Protein 8KB9 (pdb70)

Sequence (333 aa):
QPFIVLGQEEYGEHHSSIMHCRVDCSGRRVASLDVDGVIKVWSFNPIMQTKASSISKSPLLSLEWATKRDRLLLLGSGVGTVRLYDTEAKKNLCEININDNMPRILSLACSPNGASFVCSAAAPSLTGMNQVPGRLLLWDTKTMKQQLQFSLDPEPIAINCTAFNHNGNLLVTGAADGVIRLFDMQQHECAMSWRAHYGEVYSVEFSYDENTVYSIGEDGKFIQWNIHKSGLKVSEYSLPSDATGPFVLSGYSGYKQVQVPRGRLFAFDSEGNYMLTCSATGGVIYKLGGESCLSLGGHRAPVVTVDWSTAMDCGTCLTASMDGKIKLTTLLA

InterPro domains:
  IPR001680 WD40 repeat [PF00400] (406-436)
  IPR001680 WD40 repeat [PF00400] (565-590)
  IPR001680 WD40 repeat [PF00400] (595-632)
  IPR001680 WD40 repeat [PS50082] (558-599)
  IPR001680 WD40 repeat [PS50082] (600-641)
  IPR001680 WD40 repeat [SM00320] (392-436)
  IPR001680 WD40 repeat [SM00320] (441-479)
  IPR001680 WD40 repeat [SM00320] (551-590)
  IPR001680 WD40 repeat [SM00320] (593-632)
  IPR001680 WD40 repeat [SM00320] (700-741)
  IPR015943 WD40/YVTN repeat-like-containing domain superfamily [G3DSA:2.130.10.10] (400-562)
  IPR015943 WD40/YVTN repeat-like-containing domain superfamily [G3DSA:2.130.10.10] (563-746)
  IPR036322 WD40-repeat-containing domain superfamily [SSF50978] (404-739)
  IPR039724 WD repeat-containing protein 91 [PTHR13083] (1-745)
  IPR056327 ARMC9, CTLH-like domain [PF23138] (47-169)

Radius of gyration: 18.48 Å; Cα contacts (8 Å, |Δi|>4): 994; chains: 1; bounding box: 44×49×50 Å

Structure (mmCIF, N/CA/C/O backbone):
data_8KB9
#
_entry.id   8KB9
#
_cell.length_a   49.721
_cell.length_b   154.353
_cell.length_c   92.314
_cell.angle_alpha   90.000
_cell.angle_beta   90.000
_cell.angle_gamma   90.000
#
_symmetry.space_group_name_H-M   'C 2 2 21'
#
loop_
_entity.id
_entity.type
_entity.pdbx_description
1 polymer 'WD repeat-containing protein 91'
2 water water
#
loop_
_atom_site.group_PDB
_atom_site.id
_atom_site.type_symbol
_atom_site.label_atom_id
_atom_site.label_alt_id
_atom_site.label_comp_id
_atom_site.label_asym_id
_atom_site.label_entity_id
_atom_site.label_seq_id
_atom_site.pdbx_PDB_ins_code
_atom_site.Cartn_x
_atom_site.Cartn_y
_atom_site.Cartn_z
_atom_site.occupancy
_atom_site.B_iso_or_equiv
_atom_site.auth_seq_id
_atom_site.auth_comp_id
_atom_site.auth_asym_id
_atom_site.auth_atom_id
_atom_site.pdbx_PDB_model_num
ATOM 1 N N . GLN A 1 4 ? 11.74945 29.40520 24.22845 1.000 85.54630 394 GLN A N 1
ATOM 2 C CA . GLN A 1 4 ? 10.68130 30.40632 24.22015 1.000 81.11321 394 GLN A CA 1
ATOM 3 C C . GLN A 1 4 ? 10.06253 30.86138 22.87312 1.000 76.64643 394 GLN A C 1
ATOM 4 O O . GLN A 1 4 ? 8.89941 31.25101 22.86805 1.000 76.47443 394 GLN A O 1
ATOM 10 N N . PRO A 1 5 ? 10.78782 30.81067 21.74439 1.000 73.72483 395 PRO A N 1
ATOM 11 C CA . PRO A 1 5 ? 10.32772 31.59150 20.58418 1.000 66.51270 395 PRO A CA 1
ATOM 12 C C . PRO A 1 5 ? 8.99946 31.13071 19.99123 1.000 66.60394 395 PRO A C 1
ATOM 13 O O . PRO A 1 5 ? 8.26571 31.96544 19.44997 1.000 66.10909 395 PRO A O 1
ATOM 17 N N . PHE A 1 6 ? 8.64612 29.85103 20.08244 1.000 6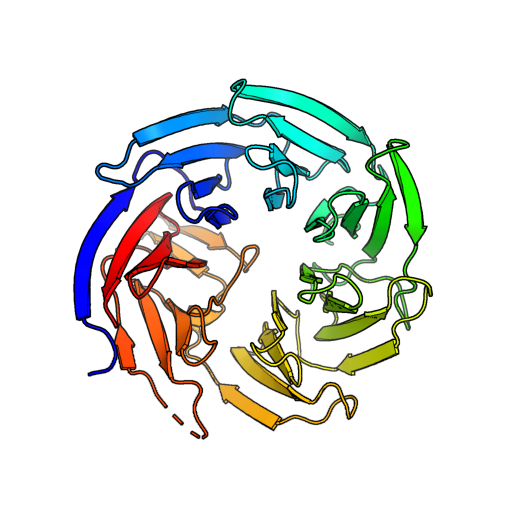4.88572 396 PHE A N 1
ATOM 18 C CA . PHE A 1 6 ? 7.39334 29.36522 19.51776 1.000 64.93811 396 PHE A CA 1
ATOM 19 C C . PHE A 1 6 ? 6.63066 28.55055 20.55003 1.000 62.37723 396 PHE A C 1
ATOM 20 O O . PHE A 1 6 ? 7.23093 27.87341 21.38526 1.000 61.67741 396 PHE A O 1
ATOM 28 N N . ILE A 1 7 ? 5.29874 28.58254 20.46901 1.000 64.70440 397 ILE A N 1
ATOM 29 C CA . ILE A 1 7 ? 4.47922 27.67326 21.26416 1.000 61.48012 397 ILE A CA 1
ATOM 30 C C . ILE A 1 7 ? 3.62923 26.82182 20.33303 1.000 51.26148 397 ILE A C 1
ATOM 31 O O . ILE A 1 7 ? 3.08349 27.32119 19.33830 1.000 59.22056 397 ILE A O 1
ATOM 36 N N . VAL A 1 8 ? 3.52263 25.53492 20.66085 1.000 54.55277 398 VAL A N 1
ATOM 37 C CA . VAL A 1 8 ? 2.82427 24.56599 19.81668 1.000 56.56550 398 VAL A CA 1
ATOM 38 C C . VAL A 1 8 ? 1.32600 24.61914 20.12196 1.000 60.62587 398 VAL A C 1
ATOM 39 O O . VAL A 1 8 ? 0.87338 24.23645 21.20217 1.000 63.00012 398 VAL A O 1
ATOM 43 N N . LEU A 1 9 ? 0.54500 25.12783 19.17323 1.000 57.23291 399 LEU A N 1
ATOM 44 C CA . LEU A 1 9 ? -0.90011 25.14570 19.36306 1.000 58.29981 399 LEU A CA 1
ATOM 45 C C . LEU A 1 9 ? -1.51534 23.76714 19.17613 1.000 59.26192 399 LEU A C 1
ATOM 46 O O . LEU A 1 9 ? -2.50954 23.43993 19.83122 1.000 61.12094 399 LEU A O 1
ATOM 51 N N . GLY A 1 10 ? -0.96195 22.95819 18.28512 1.000 56.61047 400 GLY A N 1
ATOM 52 C CA . GLY A 1 10 ? -1.49475 21.62854 18.05533 1.000 54.04660 400 GLY A CA 1
ATOM 53 C C . GLY A 1 10 ? -0.66180 20.90949 17.01899 1.000 57.10407 400 GLY A C 1
ATOM 54 O O . GLY A 1 10 ? 0.22929 21.48812 16.38325 1.000 50.57530 400 GLY A O 1
ATOM 55 N N . GLN A 1 11 ? -0.95792 19.62304 16.86925 1.000 53.77361 401 GLN A N 1
ATOM 56 C CA . GLN A 1 11 ? -0.29719 18.79447 15.87370 1.000 55.91640 401 GLN A CA 1
ATOM 57 C C . GLN A 1 11 ? -1.31769 17.79990 15.35432 1.000 58.50148 401 GLN A C 1
ATOM 58 O O . GLN A 1 11 ? -1.93010 17.06811 16.13602 1.000 58.21327 401 GLN A O 1
ATOM 64 N N . GLU A 1 12 ? -1.52370 17.78722 14.04642 1.000 53.60670 402 GLU A N 1
ATOM 65 C CA . GLU A 1 12 ? -2.49937 16.89300 13.45369 1.000 53.04703 402 GLU A CA 1
ATOM 66 C C . GLU A 1 12 ? -1.80259 16.04278 12.40349 1.000 54.06871 402 GLU A C 1
ATOM 67 O O . GLU A 1 12 ? -0.69135 16.34934 11.95347 1.000 52.30849 402 GLU A O 1
ATOM 73 N N . GLU A 1 13 ? -2.46791 14.97208 11.99944 1.000 48.85169 403 GLU A N 1
ATOM 74 C CA . GLU A 1 13 ? -1.86479 14.03218 11.07184 1.000 49.40239 403 GLU A CA 1
ATOM 75 C C . GLU A 1 13 ? -2.73436 13.91817 9.83466 1.000 51.27480 403 GLU A C 1
ATOM 76 O O . GLU A 1 13 ? -3.93122 13.64649 9.93575 1.000 50.01397 403 GLU A O 1
ATOM 82 N N . TYR A 1 14 ? -2.13542 14.13547 8.67044 1.000 45.78827 404 TYR A N 1
ATOM 83 C CA . TYR A 1 14 ? -2.78095 13.83312 7.40319 1.000 42.86551 404 TYR A CA 1
ATOM 84 C C . TYR A 1 14 ? -2.30707 12.46479 6.92587 1.000 43.18868 404 TYR A C 1
ATOM 85 O O . TYR A 1 14 ? -1.10762 12.25787 6.71664 1.000 46.56526 404 TYR A O 1
ATOM 94 N N . GLY A 1 15 ? -3.25070 11.53042 6.74947 1.000 42.15088 405 GLY A N 1
ATOM 95 C CA . GLY A 1 15 ? -2.89585 10.14188 6.49878 1.000 43.43576 405 GLY A CA 1
ATOM 96 C C . GLY A 1 15 ? -3.41855 9.52921 5.21173 1.000 49.11797 405 GLY A C 1
ATOM 97 O O . GLY A 1 15 ? -3.40097 8.30318 5.05548 1.000 50.20891 405 GLY A O 1
ATOM 98 N N . GLU A 1 16 ? -3.86737 10.35980 4.26958 1.000 46.15967 406 GLU A N 1
ATOM 99 C CA . GLU A 1 16 ? -4.42351 9.82440 3.02943 1.000 47.94151 406 GLU A CA 1
ATOM 100 C C . GLU A 1 16 ? -3.36723 9.14884 2.15743 1.000 47.94667 406 GLU A C 1
ATOM 101 O O . GLU A 1 16 ? -3.72559 8.31312 1.31976 1.000 49.14857 406 GLU A O 1
ATOM 107 N N . HIS A 1 17 ? -2.07748 9.48909 2.30872 1.000 45.91843 407 HIS A N 1
ATOM 108 C CA . HIS A 1 17 ? -1.03416 8.80140 1.55108 1.000 43.20807 407 HIS A CA 1
ATOM 109 C C . HIS A 1 17 ? -0.66020 7.48316 2.21593 1.000 50.11098 407 HIS A C 1
ATOM 110 O O . HIS A 1 17 ? -0.54245 7.39941 3.44071 1.000 49.07840 407 HIS A O 1
ATOM 117 N N . HIS A 1 18 ? -0.40730 6.46523 1.39150 1.000 50.46985 408 HIS A N 1
ATOM 118 C CA . HIS A 1 18 ? -0.07317 5.13221 1.88294 1.000 53.78939 408 HIS A CA 1
ATOM 119 C C . HIS A 1 18 ? 1.30892 4.68044 1.44164 1.000 54.21620 408 HIS A C 1
ATOM 120 O O . HIS A 1 18 ? 1.68264 3.52817 1.68733 1.000 54.44674 408 HIS A O 1
ATOM 127 N N . SER A 1 19 ? 2.07972 5.56617 0.81314 1.000 51.60436 409 SER A N 1
ATOM 128 C CA . SER A 1 19 ? 3.46379 5.33031 0.43855 1.000 49.01310 409 SER A CA 1
ATOM 129 C C . SER A 1 19 ? 4.28519 6.50931 0.93538 1.000 44.60858 409 SER A C 1
ATOM 130 O O . SER A 1 19 ? 3.74327 7.56695 1.27147 1.000 43.18747 409 SER A O 1
ATOM 133 N N . SER A 1 20 ? 5.59832 6.32714 0.92875 1.000 38.64887 410 SER A N 1
ATOM 134 C CA . SER A 1 20 ? 6.50706 7.34034 1.44944 1.000 41.05823 410 SER A CA 1
ATOM 135 C C . SER A 1 20 ? 6.35858 8.64353 0.66457 1.000 42.10140 410 SER A C 1
ATOM 136 O O . SER A 1 20 ? 6.16092 8.63246 -0.55374 1.000 43.28040 410 SER A O 1
ATOM 139 N N . ILE A 1 21 ? 6.44539 9.77882 1.37127 1.000 38.86667 411 ILE A N 1
ATOM 140 C CA . ILE A 1 21 ? 6.23978 11.08470 0.75610 1.000 36.88677 411 ILE A CA 1
ATOM 141 C C . ILE A 1 21 ? 7.51113 11.51147 0.02680 1.000 38.27006 411 ILE A C 1
ATOM 142 O O . ILE A 1 21 ? 8.63468 11.30750 0.50692 1.000 34.86836 411 ILE A O 1
ATOM 147 N N . MET A 1 22 ? 7.33332 12.10262 -1.15202 1.000 35.87610 412 MET A N 1
ATOM 148 C CA . MET A 1 22 ? 8.40461 12.67130 -1.93562 1.000 33.77814 412 MET A CA 1
ATOM 149 C C . MET A 1 22 ? 8.44634 14.18298 -1.74131 1.000 34.29367 412 MET A C 1
ATOM 150 O O . MET A 1 22 ? 9.51394 14.75031 -1.48460 1.000 35.36237 412 MET A O 1
ATOM 155 N N . HIS A 1 23 ? 7.28266 14.84482 -1.84462 1.000 33.75280 413 HIS A N 1
ATOM 156 C CA . HIS A 1 23 ? 7.15675 16.30212 -1.76952 1.000 32.99516 413 HIS A CA 1
ATOM 157 C C . HIS A 1 23 ? 5.90377 16.68074 -1.00234 1.000 32.60775 413 HIS A C 1
ATOM 158 O O . HIS A 1 23 ? 4.85753 16.03729 -1.13656 1.000 35.37536 413 HIS A O 1
ATOM 165 N N . CYS A 1 24 ? 5.98671 17.75383 -0.22877 1.000 32.98015 414 CYS A N 1
ATOM 166 C CA . CYS A 1 24 ? 4.77229 18.32178 0.35596 1.000 34.10179 414 CYS A CA 1
ATOM 167 C C . CYS A 1 24 ? 4.97395 19.82335 0.48651 1.000 37.29070 414 CYS A C 1
ATOM 168 O O . CYS A 1 24 ? 5.86414 20.27072 1.20724 1.000 34.64890 414 CYS A O 1
ATOM 171 N N . ARG A 1 25 ? 4.18648 20.58613 -0.27066 1.000 33.97088 415 ARG A N 1
ATOM 172 C CA . ARG A 1 25 ? 4.36863 22.02365 -0.42711 1.000 35.58969 415 ARG A CA 1
ATOM 173 C C . ARG A 1 25 ? 3.06369 22.76612 -0.16867 1.000 37.76923 415 ARG A C 1
ATOM 174 O O . ARG A 1 25 ? 2.02356 22.41323 -0.73405 1.000 35.66419 415 ARG A O 1
ATOM 182 N N . VAL A 1 26 ? 3.13475 23.82506 0.63952 1.000 38.22308 416 VAL A N 1
ATOM 183 C CA . VAL A 1 26 ? 2.00445 24.72674 0.83766 1.000 37.82062 416 VAL A CA 1
ATOM 184 C C . VAL A 1 26 ? 1.90452 25.69724 -0.33647 1.000 38.77072 416 VAL A C 1
ATOM 185 O O . VAL A 1 26 ? 2.91572 26.15100 -0.87062 1.000 37.30473 416 VAL A O 1
ATOM 189 N N . ASP A 1 27 ? 0.67864 26.03920 -0.72590 1.000 38.86208 417 ASP A N 1
ATOM 190 C CA . ASP A 1 27 ? 0.45821 26.95920 -1.83536 1.000 43.42311 417 ASP A CA 1
ATOM 191 C C . ASP A 1 27 ? 0.72724 28.39719 -1.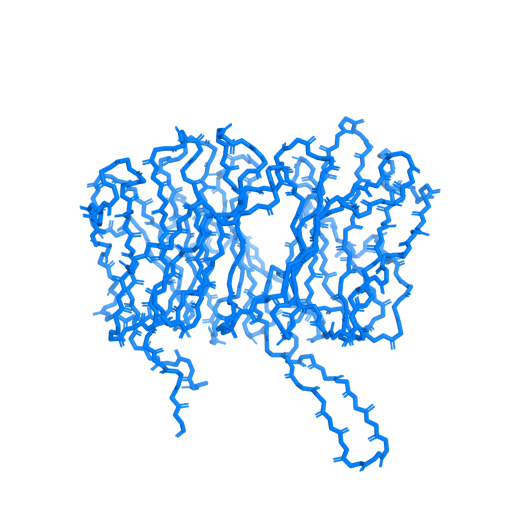40213 1.000 47.67958 417 ASP A C 1
ATOM 192 O O . ASP A 1 27 ? 1.06006 28.68145 -0.24565 1.000 45.43506 417 ASP A O 1
ATOM 197 N N . CYS A 1 28 ? 0.60711 29.31629 -2.36539 1.000 52.85996 418 CYS A N 1
ATOM 198 C CA . CYS A 1 28 ? 1.04015 30.69241 -2.15106 1.000 56.19971 418 CYS A CA 1
ATOM 199 C C . CYS A 1 28 ? 0.11320 31.44815 -1.22047 1.000 56.51507 418 CYS A C 1
ATOM 200 O O . CYS A 1 28 ? 0.52630 32.45958 -0.64764 1.000 63.60721 418 CYS A O 1
ATOM 203 N N . SER A 1 29 ? -1.11427 30.97058 -1.04472 1.000 56.52458 419 SER A N 1
ATOM 204 C CA . SER A 1 29 ? -2.07360 31.58466 -0.13880 1.000 61.08335 419 SER A CA 1
ATOM 205 C C . SER A 1 29 ? -1.96333 31.07111 1.29317 1.000 59.47016 419 SER A C 1
ATOM 206 O O . SER A 1 29 ? -2.61027 31.62809 2.18526 1.000 60.88168 419 SER A O 1
ATOM 209 N N . GLY A 1 30 ? -1.14040 30.05166 1.53962 1.000 56.88472 420 GLY A N 1
ATOM 210 C CA . GLY A 1 30 ? -0.98743 29.50214 2.86949 1.000 52.38399 420 GLY A CA 1
ATOM 211 C C . GLY A 1 30 ? -2.11887 28.60903 3.31469 1.000 51.82991 420 GLY A C 1
ATOM 212 O O . GLY A 1 30 ? -2.18543 28.25616 4.49538 1.000 55.30952 420 GLY A O 1
ATOM 213 N N . ARG A 1 31 ? -3.00979 28.22317 2.41149 1.000 50.03624 421 ARG A N 1
ATOM 214 C CA . ARG A 1 31 ? -4.21459 27.52418 2.80338 1.000 51.16419 421 ARG A CA 1
ATOM 215 C C . ARG A 1 31 ? -4.38103 26.14511 2.18432 1.000 52.27301 421 ARG A C 1
ATOM 216 O O . ARG A 1 31 ? -5.28143 25.40699 2.60955 1.000 49.14144 421 ARG A O 1
ATOM 224 N N . ARG A 1 32 ? -3.52928 25.75705 1.23045 1.000 46.79737 422 ARG A N 1
ATOM 225 C CA . ARG A 1 32 ? -3.61930 24.46626 0.56707 1.000 44.83408 422 ARG A CA 1
ATOM 226 C C . ARG A 1 32 ? -2.25335 23.78571 0.61029 1.000 44.86579 422 ARG A C 1
ATOM 227 O O . ARG A 1 32 ? -1.21912 24.45096 0.56001 1.000 42.79166 422 ARG A O 1
ATOM 235 N N . VAL A 1 33 ? -2.26434 22.45748 0.69049 1.000 36.51229 423 VAL A N 1
ATOM 236 C CA . VAL A 1 33 ? -1.06683 21.62951 0.60002 1.000 38.81673 423 VAL A CA 1
ATOM 237 C C . VAL A 1 33 ? -1.21086 20.72826 -0.61446 1.000 39.60668 423 VAL A C 1
ATOM 238 O O . VAL A 1 33 ? -2.27828 20.14383 -0.82866 1.000 39.43564 423 VAL A O 1
ATOM 242 N N . ALA A 1 34 ? -0.14645 20.60533 -1.39882 1.000 35.81661 424 ALA A N 1
ATOM 243 C CA . ALA A 1 34 ? -0.05201 19.54164 -2.38374 1.000 35.15154 424 ALA A CA 1
ATOM 244 C C . ALA A 1 34 ? 1.03362 18.58009 -1.93498 1.000 36.98055 424 ALA A C 1
ATOM 245 O O . ALA A 1 34 ? 2.15445 18.98956 -1.63854 1.000 35.69315 424 ALA A O 1
ATOM 247 N N . SER A 1 35 ? 0.71449 17.30982 -1.90500 1.000 35.17571 425 SER A N 1
ATOM 248 C CA . SER A 1 35 ? 1.68088 16.30883 -1.50084 1.000 35.57781 425 SER A CA 1
ATOM 249 C C . SER A 1 35 ? 1.65759 15.16887 -2.50236 1.000 35.49257 425 SER A C 1
ATOM 250 O O . SER A 1 35 ? 0.63264 14.88906 -3.13524 1.000 36.14233 425 SER A O 1
ATOM 253 N N . LEU A 1 36 ? 2.83584 14.59241 -2.71745 1.000 37.25809 426 LEU A N 1
ATOM 254 C CA . LEU A 1 36 ? 3.07124 13.59928 -3.75814 1.000 34.14288 426 LEU A CA 1
ATOM 255 C C . LEU A 1 36 ? 3.85551 12.46829 -3.12198 1.000 39.25913 426 LEU A C 1
ATOM 256 O O . LEU A 1 36 ? 4.85548 12.72314 -2.44534 1.000 36.39863 426 LEU A O 1
ATOM 261 N N . ASP A 1 37 ? 3.41737 11.22456 -3.31543 1.000 41.60219 427 ASP A N 1
ATOM 262 C CA . ASP A 1 37 ? 4.19990 10.12476 -2.76498 1.000 39.02350 427 ASP A CA 1
ATOM 263 C C . ASP A 1 37 ? 4.96110 9.38163 -3.86419 1.000 45.81060 427 ASP A C 1
ATOM 264 O O . ASP A 1 37 ? 4.86377 9.67965 -5.06560 1.000 42.42701 427 ASP A O 1
ATOM 269 N N . VAL A 1 38 ? 5.76441 8.41066 -3.43084 1.000 41.75853 428 VAL A N 1
ATOM 270 C CA . VAL A 1 38 ? 6.66127 7.68355 -4.32355 1.000 46.51869 428 VAL A CA 1
ATOM 271 C C . VAL A 1 38 ? 5.87305 6.75357 -5.24503 1.000 51.42217 428 VAL A C 1
ATOM 272 O O . VAL A 1 38 ? 6.45509 6.11213 -6.12371 1.000 53.99927 428 VAL A O 1
ATOM 276 N N . ASP A 1 39 ? 4.55176 6.66186 -5.06044 1.000 49.41218 429 ASP A N 1
ATOM 277 C CA . ASP A 1 39 ? 3.71197 5.86055 -5.94586 1.000 54.21698 429 ASP A CA 1
ATOM 278 C C . ASP A 1 39 ? 2.96087 6.68577 -6.98512 1.000 56.04899 429 ASP A C 1
ATOM 279 O O . ASP A 1 39 ? 2.04670 6.15958 -7.62952 1.000 56.90885 429 ASP A O 1
ATOM 284 N N . GLY A 1 40 ? 3.30834 7.95927 -7.15992 1.000 54.86526 430 GLY A N 1
ATOM 285 C CA . GLY A 1 40 ? 2.59652 8.78898 -8.10770 1.000 48.21967 430 GLY A CA 1
ATOM 286 C C . GLY A 1 40 ? 1.28697 9.36027 -7.62297 1.000 46.52821 430 GLY A C 1
ATOM 287 O O . GLY A 1 40 ? 0.58487 9.99720 -8.41668 1.000 46.74304 430 GLY A O 1
ATOM 288 N N . VAL A 1 41 ? 0.93124 9.17211 -6.35036 1.000 45.11451 431 VAL A N 1
ATOM 289 C CA . VAL A 1 41 ? -0.32896 9.69727 -5.82820 1.000 45.74775 431 VAL A CA 1
ATOM 290 C C . VAL A 1 41 ? -0.14553 11.14126 -5.38590 1.000 46.78528 431 VAL A C 1
ATOM 291 O O . VAL A 1 41 ? 0.75500 11.45347 -4.59369 1.000 42.11680 431 VAL A O 1
ATOM 295 N N . ILE A 1 42 ? -1.01201 12.01643 -5.89565 1.000 45.47862 432 ILE A N 1
ATOM 296 C CA . ILE A 1 42 ? -1.09136 13.42336 -5.52410 1.000 43.35786 432 ILE A CA 1
ATOM 297 C C . ILE A 1 42 ? -2.35563 13.65170 -4.71280 1.000 47.96522 432 ILE A C 1
ATOM 298 O O . ILE A 1 42 ? -3.44936 13.21659 -5.11100 1.000 45.75014 432 ILE A O 1
ATOM 303 N N . LYS A 1 43 ? -2.20649 14.34876 -3.58914 1.000 41.13007 433 LYS A N 1
ATOM 304 C CA . LYS A 1 43 ? -3.32987 14.83310 -2.80558 1.000 43.71024 433 LYS A CA 1
ATOM 305 C C . LYS A 1 43 ? -3.21707 16.34453 -2.66383 1.000 43.11865 433 LYS A C 1
ATOM 306 O O . LYS A 1 43 ? -2.11794 16.88126 -2.49322 1.000 38.03157 433 LYS A O 1
ATOM 312 N N . VAL A 1 44 ? -4.34396 17.03423 -2.79387 1.000 34.03272 434 VAL A N 1
ATOM 313 C CA . VAL A 1 44 ? -4.43059 18.46751 -2.53363 1.000 35.99098 434 VAL A CA 1
ATOM 314 C C . VAL A 1 44 ? -5.45949 18.65216 -1.42510 1.000 43.35989 434 VAL A C 1
ATOM 315 O O . VAL A 1 44 ? -6.63185 18.28022 -1.59180 1.000 40.07741 434 VAL A O 1
ATOM 319 N N . TRP A 1 45 ? -5.03568 19.25394 -0.31832 1.000 37.23194 435 TRP A N 1
ATOM 320 C CA . TRP A 1 45 ? -5.86889 19.26135 0.87267 1.000 41.61345 435 TRP A CA 1
ATOM 321 C C . TRP A 1 45 ? -5.74630 20.58659 1.60902 1.000 43.87739 435 TRP A C 1
ATOM 322 O O . TRP A 1 45 ? -4.81696 21.35573 1.39754 1.000 40.82678 435 TRP A O 1
ATOM 333 N N . SER A 1 46 ? -6.75085 20.88563 2.42453 1.000 45.61844 436 SER A N 1
ATOM 334 C CA . SER A 1 46 ? -6.73206 22.06812 3.26981 1.000 48.80622 436 SER A CA 1
ATOM 335 C C . SER A 1 46 ? -6.67471 21.63121 4.72502 1.000 50.77661 436 SER A C 1
ATOM 336 O O . SER A 1 46 ? -6.87244 20.45573 5.04778 1.000 49.25203 436 SER A O 1
ATOM 339 N N . PHE A 1 47 ? -6.37593 22.59110 5.60919 1.000 52.44583 437 PHE A N 1
ATOM 340 C CA . PHE A 1 47 ? -6.22178 22.26685 7.02351 1.000 56.30155 437 PHE A CA 1
ATOM 341 C C . PHE A 1 47 ? -6.81864 23.31242 7.96180 1.000 63.33654 437 PHE A C 1
ATOM 342 O O . PHE A 1 47 ? -6.57501 23.23295 9.16930 1.000 63.25242 437 PHE A O 1
ATOM 350 N N . ASN A 1 48 ? -7.56524 24.30475 7.44928 1.000 68.83346 438 ASN A N 1
ATOM 351 C CA . ASN A 1 48 ? -8.43324 25.16269 8.25341 1.000 69.70638 438 ASN A CA 1
ATOM 352 C C . ASN A 1 48 ? -9.88641 24.84268 7.96202 1.000 70.29239 438 ASN A C 1
ATOM 353 O O . ASN A 1 48 ? -10.27296 24.74493 6.78868 1.000 72.37813 438 ASN A O 1
ATOM 358 N N . PRO A 1 49 ? -10.71222 24.64965 8.99651 1.000 70.81559 439 PRO A N 1
ATOM 359 C CA . PRO A 1 49 ? -10.15898 24.44061 10.33302 1.000 72.50396 439 PRO A CA 1
ATOM 360 C C . PRO A 1 49 ? -10.02521 22.95020 10.59984 1.000 70.14891 439 PRO A C 1
ATOM 361 O O . PRO A 1 49 ? -9.63662 22.52169 11.69051 1.000 69.79000 439 PRO A O 1
ATOM 365 N N . ILE A 1 50 ? -10.35201 22.15891 9.58286 1.000 65.29133 440 ILE A N 1
ATOM 366 C CA . ILE A 1 50 ? -10.24476 20.71154 9.66236 1.000 66.12603 440 ILE A CA 1
ATOM 367 C C . ILE A 1 50 ? -9.37002 20.31602 8.47344 1.000 63.50284 440 ILE A C 1
ATOM 368 O O . ILE A 1 50 ? -9.22505 21.07477 7.50969 1.000 57.64214 440 ILE A O 1
ATOM 373 N N . MET A 1 51 ? -8.78016 19.12738 8.52638 1.000 61.27296 441 MET A N 1
ATOM 374 C CA . MET A 1 51 ? -8.15990 18.61742 7.31263 1.000 58.98864 441 MET A CA 1
ATOM 375 C C . MET A 1 51 ? -9.21291 18.11226 6.34057 1.000 61.35120 441 MET A C 1
ATOM 376 O O . MET A 1 51 ? -10.12530 17.37059 6.72122 1.000 58.34865 441 MET A O 1
ATOM 381 N N . GLN A 1 52 ? -9.06961 18.50292 5.07432 1.000 55.61599 442 GLN A N 1
ATOM 382 C CA . GLN A 1 52 ? -10.04253 18.11605 4.06909 1.000 54.01219 442 GLN A CA 1
ATOM 383 C C . GLN A 1 52 ? -9.34928 17.92269 2.73120 1.000 50.73224 442 GLN A C 1
ATOM 384 O O . GLN A 1 52 ? -8.67711 18.83868 2.25103 1.000 47.14375 442 GLN A O 1
ATOM 390 N N . THR A 1 53 ? -9.56077 16.76664 2.11218 1.000 46.89747 443 THR A N 1
ATOM 391 C CA . THR A 1 53 ? -9.00891 16.49432 0.79300 1.000 47.81314 443 THR A CA 1
ATOM 392 C C . THR A 1 53 ? -9.84039 17.18958 -0.28271 1.000 53.60180 443 THR A C 1
ATOM 393 O O . THR A 1 53 ? -11.05715 16.97452 -0.39292 1.000 56.88544 443 THR A O 1
ATOM 397 N N . LYS A 1 54 ? -9.18903 18.05085 -1.05656 1.000 43.68957 444 LYS A N 1
ATOM 398 C CA . LYS A 1 54 ? -9.85992 18.77183 -2.12194 1.000 47.95018 444 LYS A CA 1
ATOM 399 C C . LYS A 1 54 ? -9.68781 18.10310 -3.47294 1.000 50.30214 444 LYS A C 1
ATOM 400 O O . LYS A 1 54 ? -10.55991 18.24691 -4.34138 1.000 46.91072 444 LYS A O 1
ATOM 406 N N . ALA A 1 55 ? -8.58947 17.37367 -3.67204 1.000 48.52477 445 ALA A N 1
ATOM 407 C CA . ALA A 1 55 ? -8.43649 16.62647 -4.91976 1.000 45.77860 445 ALA A CA 1
ATOM 408 C C . ALA A 1 55 ? -7.47660 15.46545 -4.71943 1.000 46.76961 445 ALA A C 1
ATOM 409 O O . ALA A 1 55 ? -6.52568 15.54804 -3.93349 1.000 44.06521 445 ALA A O 1
ATOM 411 N N . SER A 1 56 ? -7.73200 14.38222 -5.44300 1.000 45.81323 446 SER A N 1
ATOM 412 C CA . SER A 1 56 ? -6.82233 13.24823 -5.47992 1.000 51.36549 446 SER A CA 1
ATOM 413 C C . SER A 1 56 ? -6.58338 12.86737 -6.93197 1.000 55.72980 446 SER A C 1
ATOM 414 O O . SER A 1 56 ? -7.46830 13.03362 -7.77442 1.000 51.01985 446 SER A O 1
ATOM 417 N N . SER A 1 57 ? -5.36824 12.39176 -7.22937 1.000 51.62184 447 SER A N 1
ATOM 418 C CA . SER A 1 57 ? -5.03139 12.00742 -8.60105 1.000 53.70910 447 SER A CA 1
ATOM 419 C C . SER A 1 57 ? -3.88513 11.00824 -8.57587 1.000 52.91874 447 SER A C 1
ATOM 420 O O . SER A 1 57 ? -2.87818 11.25326 -7.91859 1.000 55.75812 447 SER A O 1
ATOM 423 N N . ILE A 1 58 ? -4.02321 9.89259 -9.28798 1.000 55.13819 448 ILE A N 1
ATOM 424 C CA . ILE A 1 58 ? -2.97185 8.87612 -9.34760 1.000 51.27557 448 ILE A CA 1
ATOM 425 C C . ILE A 1 58 ? -2.20758 9.04831 -10.64976 1.000 54.66512 448 ILE A C 1
ATOM 426 O O . ILE A 1 58 ? -2.80417 9.03540 -11.73392 1.000 53.25100 448 ILE A O 1
ATOM 431 N N . SER A 1 59 ? -0.89057 9.17819 -10.56169 1.000 46.63521 449 SER A N 1
ATOM 432 C CA . SER A 1 59 ? -0.16319 9.48358 -11.77200 1.000 53.22693 449 SER A CA 1
ATOM 433 C C . SER A 1 59 ? 0.19870 8.22462 -12.53517 1.000 54.36731 449 SER A C 1
ATOM 434 O O . SER A 1 59 ? 0.56418 7.18854 -11.97280 1.000 51.98277 449 SER A O 1
ATOM 437 N N . LYS A 1 60 ? 0.19222 8.39522 -13.84644 1.000 60.84107 450 LYS A N 1
ATOM 438 C CA . LYS A 1 60 ? 0.40229 7.35761 -14.83666 1.000 64.10159 450 LYS A CA 1
ATOM 439 C C . LYS A 1 60 ? 1.85247 6.90636 -14.78969 1.000 66.16930 450 LYS A C 1
ATOM 440 O O . LYS A 1 60 ? 2.18155 5.81098 -14.31581 1.000 66.45019 450 LYS A O 1
ATOM 446 N N . SER A 1 61 ? 2.71861 7.78891 -15.22116 1.000 63.36098 451 SER A N 1
ATOM 447 C CA . SER A 1 61 ? 4.16086 7.83305 -15.31099 1.000 60.24602 451 SER A CA 1
ATOM 448 C C . SER A 1 61 ? 4.75244 8.32358 -13.99165 1.000 57.40332 451 SER A C 1
ATOM 449 O O . SER A 1 61 ? 4.05129 8.91295 -13.15745 1.000 54.01474 451 SER A O 1
ATOM 452 N N . PRO A 1 62 ? 6.03218 8.05961 -13.74642 1.000 56.15614 452 PRO A N 1
ATOM 453 C CA . PRO A 1 62 ? 6.65430 8.55118 -12.50637 1.000 53.18571 452 PRO A CA 1
ATOM 454 C C . PRO A 1 62 ? 6.61889 10.07097 -12.44420 1.000 50.34581 452 PRO A C 1
ATOM 455 O O . PRO A 1 62 ? 6.66202 10.75190 -13.47544 1.000 48.45978 452 PRO A O 1
ATOM 459 N N . LEU A 1 63 ? 6.50531 10.60262 -11.22324 1.000 46.69045 453 LEU A N 1
ATOM 460 C CA . LEU A 1 63 ? 6.54149 12.04464 -10.99017 1.000 41.29376 453 LEU A CA 1
ATOM 461 C C . LEU A 1 63 ? 7.68812 12.36091 -10.04167 1.000 40.16437 453 LEU A C 1
ATOM 462 O O . LEU A 1 63 ? 7.85947 11.67895 -9.02854 1.000 44.82014 453 LEU A O 1
ATOM 467 N N . LEU A 1 64 ? 8.46876 13.39943 -10.36164 1.000 35.26589 454 LEU A N 1
ATOM 468 C CA . LEU A 1 64 ? 9.70617 13.69645 -9.65759 1.000 34.48246 454 LEU A CA 1
ATOM 469 C C . LEU A 1 64 ? 9.75673 15.06394 -9.00912 1.000 37.67331 454 LEU A C 1
ATOM 470 O O . LEU A 1 64 ? 10.61206 15.26804 -8.13318 1.000 35.16159 454 LEU A O 1
ATOM 475 N N . SER A 1 65 ? 8.93518 16.01614 -9.45089 1.000 30.37218 455 SER A N 1
ATOM 476 C CA . SER A 1 65 ? 8.96555 17.34682 -8.87341 1.000 34.24467 455 SER A CA 1
ATOM 477 C C . SER A 1 65 ? 7.56038 17.93157 -8.88896 1.000 31.88563 455 SER A C 1
ATOM 478 O O . SER A 1 65 ? 6.68304 17.49038 -9.63423 1.000 31.88839 455 SER A O 1
ATOM 481 N N . LEU A 1 66 ? 7.35948 18.93655 -8.03158 1.000 31.96006 456 LEU A N 1
ATOM 482 C CA . LEU A 1 66 ? 6.05238 19.52684 -7.75340 1.000 34.44740 456 LEU A CA 1
ATOM 483 C C . LEU A 1 66 ? 6.26605 20.99988 -7.40969 1.000 37.28426 456 LEU A C 1
ATOM 484 O O . LEU A 1 66 ? 7.08183 21.30739 -6.54129 1.000 34.70013 456 LEU A O 1
ATOM 489 N N . GLU A 1 67 ? 5.54630 21.89668 -8.07801 1.000 31.84001 457 GLU A N 1
ATOM 490 C CA . GLU A 1 67 ? 5.71016 23.33321 -7.86887 1.000 35.10440 457 GLU A CA 1
ATOM 491 C C . GLU A 1 67 ? 4.36661 24.03391 -8.06897 1.000 36.61994 457 GLU A C 1
ATOM 492 O O . GLU A 1 67 ? 3.69582 23.82309 -9.08258 1.000 36.15803 457 GLU A O 1
ATOM 498 N N . TRP A 1 68 ? 3.97577 24.85802 -7.09862 1.000 34.45863 458 TRP A N 1
ATOM 499 C CA . TRP A 1 68 ? 2.77536 25.66637 -7.22719 1.000 38.43171 458 TRP A CA 1
ATOM 500 C C . TRP A 1 68 ? 3.02677 26.82475 -8.18516 1.000 40.41629 458 TRP A C 1
ATOM 501 O O . TRP A 1 68 ? 4.04714 27.50686 -8.08027 1.000 40.12014 458 TRP A O 1
ATOM 512 N N . ALA A 1 69 ? 2.09445 27.06438 -9.11166 1.000 39.96818 459 ALA A N 1
ATOM 513 C CA . ALA A 1 69 ? 2.19508 28.25344 -9.94999 1.000 45.05688 459 ALA A CA 1
ATOM 514 C C . ALA A 1 69 ? 2.02458 29.51060 -9.09458 1.000 46.92736 459 ALA A C 1
ATOM 515 O O . ALA A 1 69 ? 1.47448 29.47465 -7.99167 1.000 54.57726 459 ALA A O 1
ATOM 517 N N . THR A 1 70 ? 2.55527 30.62747 -9.59084 1.000 51.49263 460 THR A N 1
ATOM 518 C CA . THR A 1 70 ? 2.69033 31.82879 -8.76386 1.000 53.84382 460 THR A CA 1
ATOM 519 C C . THR A 1 70 ? 1.49746 32.77946 -8.87784 1.000 64.35857 460 THR A C 1
ATOM 520 O O . THR A 1 70 ? 0.82793 33.05897 -7.87752 1.000 69.81417 460 THR A O 1
ATOM 524 N N . LYS A 1 71 ? 1.22056 33.28660 -10.08337 1.000 60.25837 461 LYS A N 1
ATOM 525 C CA . LYS A 1 71 ? 0.09653 34.20714 -10.24125 1.000 66.45656 461 LYS A CA 1
ATOM 526 C C . LYS A 1 71 ? -1.22594 33.45444 -10.34492 1.000 69.54718 461 LYS A C 1
ATOM 527 O O . LYS A 1 71 ? -2.18042 33.75471 -9.61720 1.000 70.64557 461 LYS A O 1
ATOM 533 N N . ARG A 1 72 ? -1.29925 32.45793 -11.22439 1.000 62.87434 462 ARG A N 1
ATOM 534 C CA . ARG A 1 72 ? -2.53393 31.69697 -11.39786 1.000 67.88222 462 ARG A CA 1
ATOM 535 C C . ARG A 1 72 ? -2.56093 30.56054 -10.37989 1.000 66.16631 462 ARG A C 1
ATOM 536 O O . ARG A 1 72 ? -2.27391 29.39813 -10.67112 1.000 67.59787 462 ARG A O 1
ATOM 544 N N . ASP A 1 73 ? -2.91977 30.92038 -9.15007 1.000 62.54113 463 ASP A N 1
ATOM 545 C CA . ASP A 1 73 ? -2.98068 29.94417 -8.07849 1.000 61.74872 463 ASP A CA 1
ATOM 546 C C . ASP A 1 73 ? -4.08126 28.90596 -8.34760 1.000 60.65906 463 ASP A C 1
ATOM 547 O O . ASP A 1 73 ? -4.93706 29.06565 -9.23135 1.000 62.39411 463 ASP A O 1
ATOM 552 N N . ARG A 1 74 ? -4.03553 27.83121 -7.55340 1.000 52.57735 464 ARG A N 1
ATOM 553 C CA . ARG A 1 74 ? -4.76403 26.58422 -7.75789 1.000 51.19156 464 ARG A CA 1
ATOM 554 C C . ARG A 1 74 ? -4.13416 25.74672 -8.87277 1.000 42.88528 464 ARG A C 1
ATOM 555 O O . ARG A 1 74 ? -4.47816 24.57425 -9.04489 1.000 42.72694 464 ARG A O 1
ATOM 563 N N . LEU A 1 75 ? -3.16427 26.29366 -9.58773 1.000 43.28094 465 LEU A N 1
ATOM 564 C CA . LEU A 1 75 ? -2.46845 25.54403 -10.62997 1.000 45.23201 465 LEU A CA 1
ATOM 565 C C . LEU A 1 75 ? -1.18814 24.92605 -10.06061 1.000 38.34339 465 LEU A C 1
ATOM 566 O O . LEU A 1 75 ? -0.36102 25.63623 -9.49178 1.000 35.78563 465 LEU A O 1
ATOM 571 N N . LEU A 1 76 ? -1.04252 23.60911 -10.21420 1.000 35.45598 466 LEU A N 1
ATOM 572 C CA . LEU A 1 76 ? 0.12437 22.84388 -9.77236 1.000 41.09380 466 LEU A CA 1
ATOM 573 C C . LEU A 1 76 ? 0.92555 22.35854 -10.97707 1.000 40.33673 466 LEU A C 1
ATOM 574 O O . LEU A 1 76 ? 0.35467 21.80302 -11.92296 1.000 35.51729 466 LEU A O 1
ATOM 579 N N . LEU A 1 77 ? 2.24606 22.56635 -10.95383 1.000 36.04160 467 LEU A N 1
ATOM 580 C CA . LEU A 1 77 ? 3.12943 22.04325 -11.99144 1.000 35.02307 467 LEU A CA 1
ATOM 581 C C . LEU A 1 77 ? 3.80425 20.77991 -11.47926 1.000 38.76297 467 LEU A C 1
ATOM 582 O O . LEU A 1 77 ? 4.30863 20.75043 -10.35648 1.000 36.92448 467 LEU A O 1
ATOM 587 N N . LEU A 1 78 ? 3.79718 19.73836 -12.29160 1.000 34.98377 468 LEU A N 1
ATOM 588 C CA . LEU A 1 78 ? 4.32628 18.44605 -11.89452 1.000 33.40594 468 LEU A CA 1
ATOM 589 C C . LEU A 1 78 ? 5.33836 18.04377 -12.94356 1.000 36.10326 468 LEU A C 1
ATOM 590 O O . LEU A 1 78 ? 5.02431 17.98887 -14.13281 1.000 34.93115 468 LEU A O 1
ATOM 595 N N . GLY A 1 79 ? 6.57276 17.74119 -12.51230 1.000 33.08216 469 GLY A N 1
ATOM 596 C CA . GLY A 1 79 ? 7.60169 17.30320 -13.43544 1.000 32.39625 469 GLY A CA 1
ATOM 597 C C . GLY A 1 79 ? 7.68545 15.79039 -13.38234 1.000 36.07854 469 GLY A C 1
ATOM 598 O O . GLY A 1 79 ? 7.74692 15.20768 -12.29580 1.000 34.54437 469 GLY A O 1
ATOM 599 N N . SER A 1 80 ? 7.68834 15.15464 -14.56322 1.000 31.77654 470 SER A N 1
ATOM 600 C CA . SER A 1 80 ? 7.62763 13.70083 -14.63573 1.000 34.12757 470 SER A CA 1
ATOM 601 C C . SER A 1 80 ? 9.02449 13.11679 -14.84010 1.000 32.86769 470 SER A C 1
ATOM 602 O O . SER A 1 80 ? 10.02289 13.83002 -14.96846 1.000 33.62126 470 SER A O 1
ATOM 605 N N . GLY A 1 81 ? 9.09676 11.78140 -14.86135 1.000 33.22898 471 GLY A N 1
ATOM 606 C CA . GLY A 1 81 ? 10.31984 11.09408 -15.23572 1.000 32.33698 471 GLY A CA 1
ATOM 607 C C . GLY A 1 81 ? 10.33116 10.65376 -16.69990 1.000 41.50859 471 GLY A 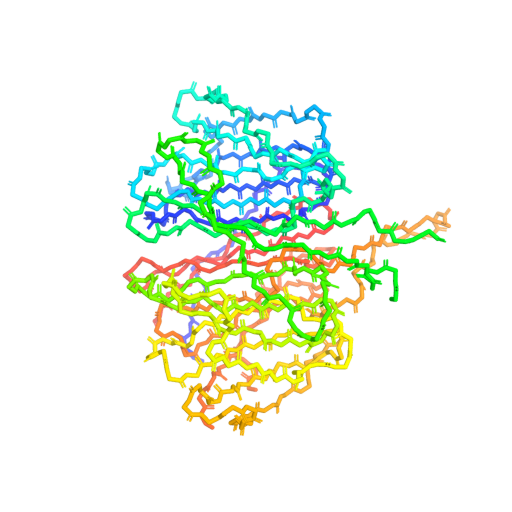C 1
ATOM 608 O O . GLY A 1 81 ? 11.16513 9.83438 -17.09701 1.000 43.29163 471 GLY A O 1
ATOM 609 N N . VAL A 1 82 ? 9.42655 11.19513 -17.52060 1.000 38.65914 472 VAL A N 1
ATOM 610 C CA . VAL A 1 82 ? 9.44453 10.91449 -18.95601 1.000 39.48230 472 VAL A CA 1
ATOM 611 C C . VAL A 1 82 ? 9.53720 12.21457 -19.74601 1.000 40.14654 472 VAL A C 1
ATOM 612 O O . VAL A 1 82 ? 8.98658 12.31717 -20.84810 1.000 40.19772 472 VAL A O 1
ATOM 616 N N . GLY A 1 83 ? 10.22122 13.21057 -19.18821 1.000 34.67279 473 GLY A N 1
ATOM 617 C CA . GLY A 1 83 ? 10.52521 14.44776 -19.89658 1.000 37.46265 473 GLY A CA 1
ATOM 618 C C . GLY A 1 83 ? 9.32559 15.32813 -20.18036 1.000 34.46896 473 GLY A C 1
ATOM 619 O O . GLY A 1 83 ? 9.26614 15.97122 -21.23702 1.000 33.07295 473 GLY A O 1
ATOM 620 N N . THR A 1 84 ? 8.37360 15.39321 -19.25999 1.000 33.50664 474 THR A N 1
ATOM 621 C CA . THR A 1 84 ? 7.20585 16.24619 -19.44519 1.000 35.00100 474 THR A CA 1
ATOM 622 C C . THR A 1 84 ? 6.92005 17.01784 -18.16349 1.000 33.56404 474 THR A C 1
ATOM 623 O O . THR A 1 84 ? 7.35325 16.64780 -17.05852 1.000 33.76320 474 THR A O 1
ATOM 627 N N . VAL A 1 85 ? 6.19614 18.11636 -18.34693 1.000 30.51594 475 VAL A N 1
ATOM 628 C CA . VAL A 1 85 ? 5.63008 18.89413 -17.25456 1.000 32.49874 475 VAL A CA 1
ATOM 629 C C . VAL A 1 85 ? 4.11571 18.92101 -17.42488 1.000 33.71065 475 VAL A C 1
ATOM 630 O O . VAL A 1 85 ? 3.61090 19.35767 -18.46031 1.000 33.58992 475 VAL A O 1
ATOM 634 N N . ARG A 1 86 ? 3.39526 18.51399 -16.39270 1.000 33.54653 476 ARG A N 1
ATOM 635 C CA . ARG A 1 86 ? 1.93917 18.44089 -16.39298 1.000 36.72756 476 ARG A CA 1
ATOM 636 C C . ARG A 1 86 ? 1.37728 19.61734 -15.59910 1.000 39.19980 476 ARG A C 1
ATOM 637 O O . ARG A 1 86 ? 1.86189 19.92031 -14.49516 1.000 37.96569 476 ARG A O 1
ATOM 645 N N . LEU A 1 87 ? 0.40123 20.31495 -16.17478 1.000 35.18678 477 LEU A N 1
ATOM 646 C CA . LEU A 1 87 ? -0.26043 21.42981 -15.49676 1.000 35.26340 477 LEU A CA 1
ATOM 647 C C . LEU A 1 87 ? -1.56646 20.89188 -14.92298 1.000 42.11903 477 LEU A C 1
ATOM 648 O O . LEU A 1 87 ? -2.46844 20.52568 -15.67778 1.000 39.26927 477 LEU A O 1
ATOM 653 N N . TYR A 1 88 ? -1.67546 20.84974 -13.59569 1.000 36.86172 478 TYR A N 1
ATOM 654 C CA . TYR A 1 88 ? -2.79305 20.23322 -12.89418 1.000 40.11754 478 TYR A CA 1
ATOM 655 C C . TYR A 1 88 ? -3.63606 21.33308 -12.26029 1.000 41.08680 478 TYR A C 1
ATOM 656 O O . TYR A 1 88 ? -3.17696 22.03303 -11.35160 1.000 39.43447 478 TYR A O 1
ATOM 665 N N . ASP A 1 89 ? -4.86095 21.49430 -12.75349 1.000 42.09419 479 ASP A N 1
ATOM 666 C CA . ASP A 1 89 ? -5.81794 22.43655 -12.18651 1.000 44.19140 479 ASP A CA 1
ATOM 667 C C . ASP A 1 89 ? -6.42421 21.79397 -10.94703 1.000 44.06837 479 ASP A C 1
ATOM 668 O O . ASP A 1 89 ? -7.23785 20.87522 -11.06413 1.000 40.93338 479 ASP A O 1
ATOM 673 N N . THR A 1 90 ? -6.02779 22.26273 -9.75946 1.000 42.63775 480 THR A N 1
ATOM 674 C CA . THR A 1 90 ? -6.56082 21.65824 -8.54310 1.000 40.18168 480 THR A CA 1
ATOM 675 C C . THR A 1 90 ? -8.02117 22.04595 -8.30609 1.000 47.35978 480 THR A C 1
ATOM 676 O O . THR A 1 90 ? -8.74993 21.29708 -7.64408 1.000 49.60960 480 THR A O 1
ATOM 680 N N . GLU A 1 91 ? -8.47071 23.19038 -8.83931 1.000 45.51905 481 GLU A N 1
ATOM 681 C CA . GLU A 1 91 ? -9.89273 23.54639 -8.77377 1.000 51.52038 481 GLU A CA 1
ATOM 682 C C . GLU A 1 91 ? -10.73541 22.64401 -9.66108 1.000 52.91779 481 GLU A C 1
ATOM 683 O O . GLU A 1 91 ? -11.67398 21.98111 -9.19450 1.000 52.49806 481 GLU A O 1
ATOM 689 N N . ALA A 1 92 ? -10.44475 22.64220 -10.96536 1.000 47.84144 482 ALA A N 1
ATOM 690 C CA . ALA A 1 92 ? -11.22157 21.80741 -11.87159 1.000 47.69797 482 ALA A CA 1
ATOM 691 C C . ALA A 1 92 ? -10.95643 20.33382 -11.65387 1.000 47.98089 482 ALA A C 1
ATOM 692 O O . ALA A 1 92 ? -11.69003 19.51170 -12.19728 1.000 47.42303 482 ALA A O 1
ATOM 694 N N . LYS A 1 93 ? -9.92089 19.98390 -10.88671 1.000 46.44462 483 LYS A N 1
ATOM 695 C CA . LYS A 1 93 ? -9.57444 18.58877 -10.62121 1.000 44.61061 483 LYS A CA 1
ATOM 696 C C . LYS A 1 93 ? -9.25080 17.84838 -11.91929 1.000 46.64062 483 LYS A C 1
ATOM 697 O O . LYS A 1 93 ? -9.65507 16.70001 -12.12387 1.000 47.40452 483 LYS A O 1
ATOM 703 N N . LYS A 1 94 ? -8.48943 18.50057 -12.80189 1.000 48.51460 484 LYS A N 1
ATOM 704 C CA . LYS A 1 94 ? -8.05391 17.84347 -14.02906 1.000 45.70022 484 LYS A CA 1
ATOM 705 C C . LYS A 1 94 ? -6.71097 18.39403 -14.49711 1.000 36.67783 484 LYS A C 1
ATOM 706 O O . LYS A 1 94 ? -6.35709 19.54626 -14.23135 1.000 38.16519 484 LYS A O 1
ATOM 712 N N . ASN A 1 95 ? -5.99740 17.57382 -15.25555 1.000 42.32377 485 ASN A N 1
ATOM 713 C CA . ASN A 1 95 ? -4.80840 18.03665 -15.96337 1.000 39.97461 485 ASN A CA 1
ATOM 714 C C . ASN A 1 95 ? -5.22057 18.93393 -17.12779 1.000 42.03545 485 ASN A C 1
ATOM 715 O O . ASN A 1 95 ? -6.04362 18.54078 -17.95731 1.000 42.34130 485 ASN A O 1
ATOM 720 N N . LEU A 1 96 ? -4.68184 20.15366 -17.16951 1.000 36.59468 486 LEU A N 1
ATOM 721 C CA . LEU A 1 96 ? -4.97456 21.05140 -18.27799 1.000 35.29903 486 LEU A CA 1
ATOM 722 C C . LEU A 1 96 ? -4.21727 20.65796 -19.54123 1.000 39.47248 486 LEU A C 1
ATOM 723 O O . LEU A 1 96 ? -4.76675 20.74599 -20.65032 1.000 34.97198 486 LEU A O 1
ATOM 728 N N . CYS A 1 97 ? -2.95159 20.25939 -19.39062 1.000 34.89760 487 CYS A N 1
ATOM 729 C CA . CYS A 1 97 ? -2.07449 19.89404 -20.49761 1.000 36.59993 487 CYS A CA 1
ATOM 730 C C . CYS A 1 97 ? -0.79544 19.25050 -19.97645 1.000 35.55298 487 CYS A C 1
ATOM 731 O O . CYS A 1 97 ? -0.49095 19.25912 -18.77634 1.000 35.49607 487 CYS A O 1
ATOM 734 N N . GLU A 1 98 ? -0.05383 18.67315 -20.91495 1.000 33.84558 488 GLU A N 1
ATOM 735 C CA . GLU A 1 98 ? 1.15214 17.87438 -20.68531 1.000 34.30901 488 GLU A CA 1
ATOM 736 C C . GLU A 1 98 ? 2.14277 18.53663 -21.66537 1.000 35.91946 488 GLU A C 1
ATOM 737 O O . GLU A 1 98 ? 1.90164 18.50535 -22.87816 1.000 33.78081 488 GLU A O 1
ATOM 743 N N . ILE A 1 99 ? 3.21030 19.18977 -21.15375 1.000 32.23722 489 ILE A N 1
ATOM 744 C CA . ILE A 1 99 ? 4.22691 19.89055 -21.95577 1.000 32.21248 489 ILE A CA 1
ATOM 745 C C . ILE A 1 99 ? 5.40493 18.96043 -22.19461 1.000 32.43075 489 ILE A C 1
ATOM 746 O O . ILE A 1 99 ? 5.92205 18.35084 -21.25234 1.000 30.09605 489 ILE A O 1
ATOM 751 N N . ASN A 1 100 ? 5.81861 18.83267 -23.45384 1.000 29.73588 490 ASN A N 1
ATOM 752 C CA . ASN A 1 100 ? 6.95738 17.98978 -23.82133 1.000 32.41455 490 ASN A CA 1
ATOM 753 C C . ASN A 1 100 ? 8.25341 18.78685 -23.65541 1.000 37.65098 490 ASN A C 1
ATOM 754 O O . ASN A 1 100 ? 8.50706 19.73378 -24.39976 1.000 35.58157 490 ASN A O 1
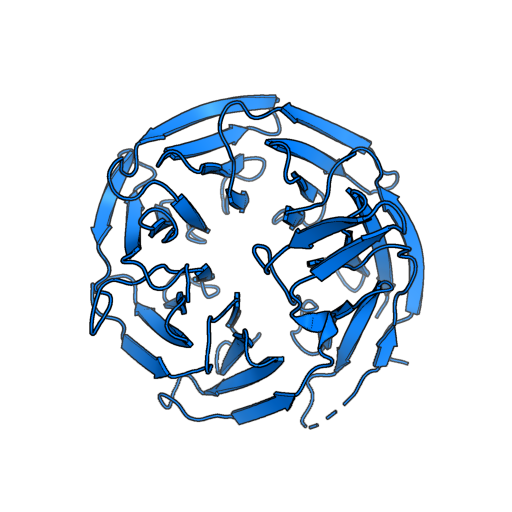ATOM 759 N N . ILE A 1 101 ? 9.07523 18.41550 -22.67655 1.000 31.98645 491 ILE A N 1
ATOM 760 C CA . ILE A 1 101 ? 10.34695 19.11569 -22.48017 1.000 37.28799 491 ILE A CA 1
ATOM 761 C C . ILE A 1 101 ? 11.43289 18.47400 -23.33483 1.000 38.60202 491 ILE A C 1
ATOM 762 O O . ILE A 1 101 ? 11.99434 19.11863 -24.22515 1.000 37.43032 491 ILE A O 1
ATOM 767 N N . ASN A 1 102 ? 11.70789 17.19407 -23.09098 1.000 36.30048 492 ASN A N 1
ATOM 768 C CA . ASN A 1 102 ? 12.88441 16.53754 -23.66002 1.000 44.13457 492 ASN A CA 1
ATOM 769 C C . ASN A 1 102 ? 12.85495 15.02789 -23.48137 1.000 46.71554 492 ASN A C 1
ATOM 770 O O . ASN A 1 102 ? 12.73690 14.54325 -22.35173 1.000 42.95452 492 ASN A O 1
ATOM 775 N N . ASP A 1 103 ? 13.03958 14.27019 -24.56219 1.000 49.14223 493 ASP A N 1
ATOM 776 C CA . ASP A 1 103 ? 13.11403 12.81440 -24.43222 1.000 52.53700 493 ASP A CA 1
ATOM 777 C C . ASP A 1 103 ? 14.49948 12.32612 -24.01608 1.000 49.61215 493 ASP A C 1
ATOM 778 O O . ASP A 1 103 ? 14.61056 11.29738 -23.34657 1.000 53.83595 493 ASP A O 1
ATOM 783 N N . ASN A 1 104 ? 15.55821 13.01363 -24.42963 1.000 42.46467 494 ASN A N 1
ATOM 784 C CA . ASN A 1 104 ? 16.90386 12.54961 -24.11519 1.000 46.48446 494 ASN A CA 1
ATOM 785 C C . ASN A 1 104 ? 17.23103 12.68918 -22.62904 1.000 48.71989 494 ASN A C 1
ATOM 786 O O . ASN A 1 104 ? 18.10602 11.97833 -22.11282 1.000 42.47257 494 ASN A O 1
ATOM 791 N N . MET A 1 105 ? 16.55021 13.59292 -21.93870 1.000 46.12108 495 MET A N 1
ATOM 792 C CA . MET A 1 105 ? 16.90743 13.95947 -20.58170 1.000 41.84518 495 MET A CA 1
ATOM 793 C C . MET A 1 105 ? 15.57807 14.02775 -19.84003 1.000 39.49974 495 MET A C 1
ATOM 794 O O . MET A 1 105 ? 15.02737 15.09366 -19.57962 1.000 37.51841 495 MET A O 1
ATOM 799 N N . PRO A 1 106 ? 15.01759 12.88027 -19.50077 1.000 36.62881 496 PRO A N 1
ATOM 800 C CA . PRO A 1 106 ? 13.62412 12.81496 -19.08058 1.000 36.35386 496 PRO A CA 1
ATOM 801 C C . PRO A 1 106 ? 13.39613 13.07207 -17.60488 1.000 35.91573 496 PRO A C 1
ATOM 802 O O . PRO A 1 106 ? 12.23530 13.14696 -17.19861 1.000 33.47614 496 PRO A O 1
ATOM 806 N N . ARG A 1 107 ? 14.42419 13.17963 -16.77592 1.000 35.71547 497 ARG A N 1
ATOM 807 C CA . ARG A 1 107 ? 14.15125 13.35787 -15.34765 1.000 38.81089 497 ARG A CA 1
ATOM 808 C C . ARG A 1 107 ? 13.93902 14.84078 -15.06976 1.000 30.34124 497 ARG A C 1
ATOM 809 O O . ARG A 1 107 ? 14.89650 15.61205 -15.05013 1.000 31.94198 497 ARG A O 1
ATOM 817 N N . ILE A 1 108 ? 12.69730 15.24148 -14.82128 1.000 31.67510 498 ILE A N 1
ATOM 818 C CA . ILE A 1 108 ? 12.40223 16.64951 -14.52662 1.000 30.40769 498 ILE A CA 1
ATOM 819 C C . ILE A 1 108 ? 12.56720 16.80648 -13.01499 1.000 30.42483 498 ILE A C 1
ATOM 820 O O . ILE A 1 108 ? 11.61922 16.66445 -12.23346 1.000 31.09126 498 ILE A O 1
ATOM 825 N N . LEU A 1 109 ? 13.79041 17.14797 -12.61425 1.000 28.37915 499 LEU A N 1
ATOM 826 C CA . LEU A 1 109 ? 14.17843 17.10491 -11.20262 1.000 31.78467 499 LEU A CA 1
ATOM 827 C C . LEU A 1 109 ? 13.81538 18.35912 -10.43107 1.000 33.42700 499 LEU A C 1
ATOM 828 O O . LEU A 1 109 ? 13.81100 18.33535 -9.18968 1.000 33.59519 499 LEU A O 1
ATOM 833 N N . SER A 1 110 ? 13.50402 19.44413 -11.11626 1.000 30.32957 500 SER A N 1
ATOM 834 C CA . SER A 1 110 ? 13.21516 20.69993 -10.43427 1.000 31.89388 500 SER A CA 1
ATOM 835 C C . SER A 1 110 ? 12.38169 21.57881 -11.34864 1.000 28.80831 500 SER A C 1
ATOM 836 O O . SER A 1 110 ? 12.60083 21.59757 -12.56484 1.000 29.68209 500 SER A O 1
ATOM 839 N N . LEU A 1 111 ? 11.43448 22.30647 -10.74652 1.000 29.55507 501 LEU A N 1
ATOM 840 C CA . LEU A 1 111 ? 10.60485 23.29708 -11.41681 1.000 32.20205 501 LEU A CA 1
ATOM 841 C C . LEU A 1 111 ? 10.58342 24.53455 -10.53412 1.000 34.44240 501 LEU A C 1
ATOM 842 O O . LEU A 1 111 ? 10.38287 24.41507 -9.32238 1.000 34.18904 501 LEU A O 1
ATOM 847 N N . ALA A 1 112 ? 10.75298 25.71651 -11.13179 1.000 36.10349 502 ALA A N 1
ATOM 848 C CA . ALA A 1 112 ? 10.57780 26.98419 -10.41752 1.000 34.49468 502 ALA A CA 1
ATOM 849 C C . ALA A 1 112 ? 9.74006 27.92429 -11.28523 1.000 38.14861 502 ALA A C 1
ATOM 850 O O . ALA A 1 112 ? 10.10476 28.20209 -12.42873 1.000 35.82141 502 ALA A O 1
ATOM 852 N N . CYS A 1 113 ? 8.59923 28.37994 -10.77054 1.000 38.59191 503 CYS A N 1
ATOM 853 C CA . CYS A 1 113 ? 7.74560 29.30607 -11.52354 1.000 41.13375 503 CYS A CA 1
ATOM 854 C C . CYS A 1 113 ? 8.16406 30.74821 -11.28769 1.000 43.05256 503 CYS A C 1
ATOM 855 O O . CYS A 1 113 ? 8.30240 31.16831 -10.14026 1.000 44.33354 503 CYS A O 1
ATOM 858 N N . SER A 1 114 ? 8.31950 31.50285 -12.36936 1.000 43.59907 504 SER A N 1
ATOM 859 C CA . SER A 1 114 ? 8.64214 32.92038 -12.25669 1.000 48.98266 504 SER A CA 1
ATOM 860 C C . SER A 1 114 ? 7.57847 33.62508 -11.42309 1.000 50.49761 504 SER A C 1
ATOM 861 O O . SER A 1 114 ? 6.38486 33.45870 -11.69141 1.000 51.58172 504 SER A O 1
ATOM 864 N N . PRO A 1 115 ? 7.96645 34.43981 -10.44105 1.000 53.34759 505 PRO A N 1
ATOM 865 C CA . PRO A 1 115 ? 6.96799 35.16986 -9.64812 1.000 52.56036 505 PRO A CA 1
ATOM 866 C C . PRO A 1 115 ? 6.02298 36.01820 -10.48466 1.000 54.66018 505 PRO A C 1
ATOM 867 O O . PRO A 1 115 ? 4.92970 36.33430 -10.01218 1.000 58.86226 505 PRO A O 1
ATOM 871 N N . ASN A 1 116 ? 6.40651 36.39966 -11.69979 1.000 58.15335 506 ASN A N 1
ATOM 872 C CA . ASN A 1 116 ? 5.54095 37.14943 -12.60092 1.000 62.60592 506 ASN A CA 1
ATOM 873 C C . ASN A 1 116 ? 4.64710 36.26219 -13.46978 1.000 61.92574 506 ASN A C 1
ATOM 874 O O . ASN A 1 116 ? 3.87416 36.78836 -14.27535 1.000 62.71987 506 ASN A O 1
ATOM 879 N N . GLY A 1 117 ? 4.75204 34.93846 -13.35624 1.000 61.32320 507 GLY A N 1
ATOM 880 C CA . GLY A 1 117 ? 3.75595 34.02470 -13.88642 1.000 54.34209 507 GLY A CA 1
ATOM 881 C C . GLY A 1 117 ? 3.88836 33.62975 -15.34200 1.000 56.05019 507 GLY A C 1
ATOM 882 O O . GLY A 1 117 ? 3.11031 32.78452 -15.80129 1.000 58.76377 507 GLY A O 1
ATOM 883 N N . ALA A 1 118 ? 4.83479 34.19255 -16.08941 1.000 54.82695 508 ALA A N 1
ATOM 884 C CA . ALA A 1 118 ? 4.88201 33.99418 -17.53645 1.000 58.13822 508 ALA A CA 1
ATOM 885 C C . ALA A 1 118 ? 5.83389 32.89402 -17.98495 1.000 56.80037 508 ALA A C 1
ATOM 886 O O . ALA A 1 118 ? 5.92826 32.62888 -19.19191 1.000 53.38280 508 ALA A O 1
ATOM 888 N N . SER A 1 119 ? 6.54481 32.25301 -17.06478 1.000 54.01302 509 SER A N 1
ATOM 889 C CA . SER A 1 119 ? 7.55180 31.28401 -17.47031 1.000 47.41760 509 SER A CA 1
ATOM 890 C C . SER A 1 119 ? 7.83486 30.34813 -16.30799 1.000 41.87848 509 SER A C 1
ATOM 891 O O . SER A 1 119 ? 7.43395 30.59843 -15.17210 1.000 39.04879 509 SER A O 1
ATOM 894 N N . PHE A 1 120 ? 8.51251 29.23962 -16.61414 1.000 41.86028 510 PHE A N 1
ATOM 895 C CA . PHE A 1 120 ? 9.05455 28.42652 -15.53700 1.000 37.84013 510 PHE A CA 1
ATOM 896 C C . PHE A 1 120 ? 10.42831 27.90704 -15.93072 1.000 37.40047 510 PHE A C 1
ATOM 897 O O . PHE A 1 120 ? 10.73004 27.71583 -17.10878 1.000 35.76106 510 PHE A O 1
ATOM 905 N N . VAL A 1 121 ? 11.25481 27.67023 -14.93018 1.000 31.86898 511 VAL A N 1
ATOM 906 C CA . VAL A 1 121 ? 12.56304 27.07565 -15.14724 1.000 34.34334 511 VAL A CA 1
ATOM 907 C C . VAL A 1 121 ? 12.41364 25.60237 -14.84247 1.000 32.54730 511 VAL A C 1
ATOM 908 O O . VAL A 1 121 ? 11.73611 25.22707 -13.87779 1.000 33.84829 511 VAL A O 1
ATOM 912 N N . CYS A 1 122 ? 13.01778 24.75778 -15.66095 1.000 31.77050 512 CYS A N 1
ATOM 913 C CA . CYS A 1 122 ? 12.99662 23.35290 -15.31142 1.000 31.15922 512 CYS A CA 1
ATOM 914 C C . CYS A 1 122 ? 14.35497 22.72261 -15.52970 1.000 31.60246 512 CYS A C 1
ATOM 915 O O . CYS A 1 122 ? 15.10615 23.09694 -16.43842 1.000 32.87311 512 CYS A O 1
ATOM 918 N N . SER A 1 123 ? 14.68549 21.84638 -14.57742 1.000 31.95965 513 SER A N 1
ATOM 919 C CA . SER A 1 123 ? 15.84422 20.97804 -14.61377 1.000 31.66460 513 SER A CA 1
ATOM 920 C C . SER A 1 123 ? 15.42681 19.70168 -15.32284 1.000 34.34723 513 SER A C 1
ATOM 921 O O . SER A 1 123 ? 14.47094 19.04056 -14.88749 1.000 33.23860 513 SER A O 1
ATOM 924 N N . ALA A 1 124 ? 16.14963 19.35160 -16.39024 1.000 28.22848 514 ALA A N 1
ATOM 925 C CA . ALA A 1 124 ? 15.90300 18.12278 -17.14258 1.000 32.98049 514 ALA A CA 1
ATOM 926 C C . ALA A 1 124 ? 17.20359 17.33247 -17.21037 1.000 33.88606 514 ALA A C 1
ATOM 927 O O . ALA A 1 124 ? 18.15106 17.75864 -17.86973 1.000 36.82018 514 ALA A O 1
ATOM 929 N N . ALA A 1 125 ? 17.24364 16.16380 -16.57607 1.000 31.27522 515 ALA A N 1
ATOM 930 C CA . ALA A 1 125 ? 18.48357 15.43198 -16.40091 1.000 36.40760 515 ALA A CA 1
ATOM 931 C C . ALA A 1 125 ? 18.45810 14.08538 -17.11897 1.000 35.95151 515 ALA A C 1
ATOM 932 O O . ALA A 1 125 ? 17.40244 13.45449 -17.28949 1.000 35.94832 515 ALA A O 1
ATOM 934 N N . ALA A 1 126 ? 19.65324 13.67295 -17.54072 1.000 40.42134 516 ALA A N 1
ATOM 935 C CA . ALA A 1 126 ? 19.88969 12.35773 -18.11040 1.000 42.21834 516 ALA A CA 1
ATOM 936 C C . ALA A 1 126 ? 19.45758 11.29014 -17.12225 1.000 43.23488 516 ALA A C 1
ATOM 937 O O . ALA A 1 126 ? 19.37981 11.55015 -15.91685 1.000 43.70002 516 ALA A O 1
ATOM 939 N N . PRO A 1 127 ? 19.16318 10.07917 -17.60027 1.000 46.64608 517 PRO A N 1
ATOM 940 C CA . PRO A 1 127 ? 18.80866 9.00314 -16.66607 1.000 46.49315 517 PRO A CA 1
ATOM 941 C C . PRO A 1 127 ? 19.94014 8.75097 -15.68233 1.000 49.27935 517 PRO A C 1
ATOM 942 O O . PRO A 1 127 ? 21.11459 8.94560 -15.98602 1.000 47.89044 517 PRO A O 1
ATOM 946 N N . SER A 1 128 ? 19.56265 8.37838 -14.46918 1.000 52.06653 518 SER A N 1
ATOM 947 C CA . SER A 1 128 ? 20.55114 8.16129 -13.43267 1.000 52.50455 518 SER A CA 1
ATOM 948 C C . SER A 1 128 ? 21.42798 6.98218 -13.83239 1.000 64.05911 518 SER A C 1
ATOM 949 O O . SER A 1 128 ? 20.96987 6.02600 -14.46609 1.000 62.91618 518 SER A O 1
ATOM 952 N N . LEU A 1 129 ? 22.70315 7.06962 -13.49955 1.000 64.02333 519 LEU A N 1
ATOM 953 C CA . LEU A 1 129 ? 23.65210 6.13592 -14.06458 1.000 68.88425 519 LEU A CA 1
ATOM 954 C C . LEU A 1 129 ? 23.51635 4.79594 -13.34590 1.000 73.01994 519 LEU A C 1
ATOM 955 O O . LEU A 1 129 ? 23.16375 4.73749 -12.16525 1.000 71.66823 519 LEU A O 1
ATOM 960 N N . THR A 1 130 ? 23.72845 3.71206 -14.08924 1.000 77.13016 520 THR A N 1
ATOM 961 C CA . THR A 1 130 ? 23.39088 2.37347 -13.59434 1.000 80.35354 520 THR A CA 1
ATOM 962 C C . THR A 1 130 ? 24.58551 1.64888 -12.97260 1.000 80.30740 520 THR A C 1
ATOM 963 O O . THR A 1 130 ? 25.53063 1.27401 -13.66887 1.000 81.22637 520 THR A O 1
ATOM 967 N N . GLY A 1 144 ? 27.15116 9.09666 -6.54024 1.000 70.03519 534 GLY A N 1
ATOM 968 C CA . GLY A 1 144 ? 27.94547 9.08675 -7.75987 1.000 71.30505 534 GLY A CA 1
ATOM 969 C C . GLY A 1 144 ? 27.11990 8.69297 -8.97577 1.000 70.48252 534 GLY A C 1
ATOM 970 O O . GLY A 1 144 ? 27.53584 8.87849 -10.12516 1.000 68.40828 534 GLY A O 1
ATOM 971 N N . MET A 1 145 ? 25.93508 8.13981 -8.70258 1.000 74.62358 535 MET A N 1
ATOM 972 C CA . MET A 1 145 ? 25.01520 7.72063 -9.75445 1.000 69.79936 535 MET A CA 1
ATOM 973 C C . MET A 1 145 ? 24.31976 8.90773 -10.41696 1.000 67.28222 535 MET A C 1
ATOM 974 O O . MET A 1 145 ? 23.89713 8.80447 -11.57837 1.000 63.45812 535 MET A O 1
ATOM 979 N N . ASN A 1 146 ? 24.18159 10.03163 -9.70659 1.000 62.29915 536 ASN A N 1
ATOM 980 C CA . ASN A 1 146 ? 23.58644 11.23316 -10.27834 1.000 54.86063 536 ASN A CA 1
ATOM 981 C C . ASN A 1 146 ? 24.61241 12.11643 -10.98663 1.000 57.04260 536 ASN A C 1
ATOM 982 O O . ASN A 1 146 ? 24.25465 13.20427 -11.45111 1.000 53.06529 536 ASN A O 1
ATOM 987 N N . GLN A 1 147 ? 25.86794 11.67218 -11.11614 1.000 54.50090 537 GLN A N 1
ATOM 988 C CA . GLN A 1 147 ? 26.88137 12.44903 -11.83786 1.000 53.06432 537 GLN A CA 1
ATOM 989 C C . GLN A 1 147 ? 26.68636 12.33519 -13.35158 1.000 52.60017 537 GLN A C 1
ATOM 990 O O . GLN A 1 147 ? 27.54582 11.86739 -14.09527 1.000 54.02103 537 GLN A O 1
ATOM 996 N N . VAL A 1 148 ? 25.53328 12.79713 -13.81038 1.000 51.30297 538 VAL A N 1
ATOM 997 C CA . VAL A 1 148 ? 25.13858 12.63151 -15.20604 1.000 46.00716 538 VAL A CA 1
ATOM 998 C C . VAL A 1 148 ? 24.80975 14.00775 -15.76004 1.000 46.95624 538 VAL A C 1
ATOM 999 O O . VAL A 1 148 ? 24.56094 14.95960 -14.99609 1.000 43.63553 538 VAL A O 1
ATOM 1003 N N . PRO A 1 149 ? 24.83913 14.17243 -17.08598 1.000 44.21931 539 PRO A N 1
ATOM 1004 C CA . PRO A 1 149 ? 24.58094 15.49557 -17.65910 1.000 43.02802 539 PRO A CA 1
ATOM 1005 C C . PRO A 1 149 ? 23.16248 15.95427 -17.36261 1.000 40.58522 539 PRO A C 1
ATOM 1006 O O . PRO A 1 149 ? 22.25698 15.15188 -17.13634 1.000 38.59310 539 PRO A O 1
ATOM 1010 N N . GLY A 1 150 ? 22.99156 17.26980 -17.35058 1.000 41.18811 540 GLY A N 1
ATOM 1011 C CA . GLY A 1 150 ? 21.70326 17.87005 -17.07226 1.000 39.95569 540 GLY A CA 1
ATOM 1012 C C . GLY A 1 150 ? 21.59591 19.14716 -17.86868 1.000 38.89037 540 GLY A C 1
ATOM 1013 O O . GLY A 1 150 ? 22.60323 19.73846 -18.27495 1.000 38.02957 540 GLY A O 1
ATOM 1014 N N . ARG A 1 151 ? 20.36075 19.56866 -18.10040 1.000 35.54598 541 ARG A N 1
ATOM 1015 C CA . ARG A 1 151 ? 20.11730 20.87935 -18.66577 1.000 34.76440 541 ARG A CA 1
ATOM 1016 C C . ARG A 1 151 ? 19.20831 21.66951 -17.74298 1.000 33.88162 541 ARG A C 1
ATOM 1017 O O . ARG A 1 151 ? 18.51963 21.11022 -16.88651 1.000 35.07089 541 ARG A O 1
ATOM 1025 N N . LEU A 1 152 ? 19.24918 22.98821 -17.92173 1.000 35.37761 542 LEU A N 1
ATOM 1026 C CA . LEU A 1 152 ? 18.42955 23.93869 -17.18008 1.000 35.25328 542 LEU A CA 1
ATOM 1027 C C . LEU A 1 152 ? 17.82230 24.88637 -18.20243 1.000 37.88364 542 LEU A C 1
ATOM 1028 O O . LEU A 1 152 ? 18.55196 25.53886 -18.96297 1.000 37.61299 542 LEU A O 1
ATOM 1033 N N . LEU A 1 153 ? 16.49045 24.93203 -18.25352 1.000 34.67345 543 LEU A N 1
ATOM 1034 C CA . LEU A 1 153 ? 15.76637 25.48125 -19.39382 1.000 35.14533 543 LEU A CA 1
ATOM 1035 C C . LEU A 1 153 ? 14.73756 26.47027 -18.87455 1.000 38.52727 543 LEU A C 1
ATOM 1036 O O . LEU A 1 153 ? 14.10194 26.22290 -17.84935 1.000 35.81872 543 LEU A O 1
ATOM 1041 N N . LEU A 1 154 ? 14.56917 27.57748 -19.57323 1.000 35.58522 544 LEU A N 1
ATOM 1042 C CA . LEU A 1 154 ? 13.52658 28.54800 -19.27637 1.000 38.43335 544 LEU A CA 1
ATOM 1043 C C . LEU A 1 154 ? 12.42981 28.35968 -20.31378 1.000 44.05306 544 LEU A C 1
ATOM 1044 O O . LEU A 1 154 ? 12.71358 28.36199 -21.52646 1.000 40.69698 544 LEU A O 1
ATOM 1049 N N . TRP A 1 155 ? 11.19049 28.18577 -19.85211 1.000 38.04097 545 TRP A N 1
ATOM 1050 C CA . TRP A 1 155 ? 10.17401 27.66656 -20.74038 1.000 40.48093 545 TRP A CA 1
ATOM 1051 C C . TRP A 1 155 ? 9.13477 28.77476 -20.71291 1.000 46.35951 545 TRP A C 1
ATOM 1052 O O . TRP A 1 155 ? 8.75529 29.23920 -19.62632 1.000 45.42235 545 TRP A O 1
ATOM 1063 N N . ASP A 1 156 ? 8.69390 29.22609 -21.87647 1.000 46.64209 546 ASP A N 1
ATOM 1064 C CA . ASP A 1 156 ? 7.70420 30.28519 -21.91983 1.000 50.66585 546 ASP A CA 1
ATOM 1065 C C . ASP A 1 156 ? 6.34558 29.60681 -21.83772 1.000 53.49097 546 ASP A C 1
ATOM 1066 O O . ASP A 1 156 ? 5.88290 29.03129 -22.82972 1.000 50.15380 546 ASP A O 1
ATOM 1071 N N . THR A 1 157 ? 5.70467 29.67131 -20.66132 1.000 55.38072 547 THR A N 1
ATOM 1072 C CA . THR A 1 157 ? 4.38353 29.07697 -20.53716 1.000 58.44004 547 THR A CA 1
ATOM 1073 C C . THR A 1 157 ? 3.49859 29.60889 -21.63874 1.000 62.78594 547 THR A C 1
ATOM 1074 O O . THR A 1 157 ? 2.34976 29.18893 -21.77325 1.000 61.12435 547 THR A O 1
ATOM 1078 N N . LYS A 1 158 ? 3.94861 30.61276 -22.36232 1.000 67.69337 548 LYS A N 1
ATOM 1079 C CA . LYS A 1 158 ? 2.83476 31.32662 -22.88586 1.000 59.70950 548 LYS A CA 1
ATOM 1080 C C . LYS A 1 158 ? 2.78340 30.99263 -24.37202 1.000 63.45825 548 LYS A C 1
ATOM 1081 O O . LYS A 1 158 ? 1.72698 30.60933 -24.89158 1.000 70.24927 548 LYS A O 1
ATOM 1087 N N . THR A 1 159 ? 3.95044 30.86913 -24.99264 1.000 58.94786 549 THR A N 1
ATOM 1088 C CA . THR A 1 159 ? 4.06819 30.27240 -26.30061 1.000 60.31554 549 THR A CA 1
ATOM 1089 C C . THR A 1 159 ? 4.26391 28.79077 -26.18301 1.000 60.77035 549 THR A C 1
ATOM 1090 O O . THR A 1 159 ? 4.52298 28.16681 -27.19842 1.000 62.39662 549 THR A O 1
ATOM 1094 N N . MET A 1 160 ? 4.24340 28.23399 -24.96439 1.000 54.56613 550 MET A N 1
ATOM 1095 C CA . MET A 1 160 ? 4.54396 26.81230 -24.69977 1.000 56.71187 550 MET A CA 1
ATOM 1096 C C . MET A 1 160 ? 5.84996 26.32121 -25.33973 1.000 58.31740 550 MET A C 1
ATOM 1097 O O . MET A 1 160 ? 6.02800 25.11926 -25.61388 1.000 54.25340 550 MET A O 1
ATOM 1102 N N . LYS A 1 161 ? 6.80145 27.21119 -25.55859 1.000 46.94549 551 LYS A N 1
ATOM 1103 C CA . LYS A 1 161 ? 8.09223 26.75510 -26.02289 1.000 53.23321 551 LYS A CA 1
ATOM 1104 C C . LYS A 1 161 ? 9.21926 27.18342 -25.11614 1.000 45.50758 551 LYS A C 1
ATOM 1105 O O . LYS A 1 161 ? 9.18669 28.25202 -24.48630 1.000 45.18736 551 LYS A O 1
ATOM 1111 N N . GLN A 1 162 ? 10.21695 26.32021 -25.08575 1.000 47.72045 552 GLN A N 1
ATOM 1112 C CA . GLN A 1 162 ? 11.54616 26.61870 -24.58969 1.000 47.47637 552 GLN A CA 1
ATOM 1113 C C . GLN A 1 162 ? 12.02572 27.97214 -25.08027 1.000 48.27266 552 GLN A C 1
ATOM 1114 O O . GLN A 1 162 ? 12.09763 28.23309 -26.28520 1.000 51.27737 552 GLN A O 1
ATOM 1120 N N . GLN A 1 163 ? 12.31224 28.84717 -24.14063 1.000 45.97370 553 GLN A N 1
ATOM 1121 C CA . GLN A 1 163 ? 12.79398 30.16582 -24.46658 1.000 45.64450 553 GLN A CA 1
ATOM 1122 C C . GLN A 1 163 ? 14.30385 30.23771 -24.35229 1.000 55.94080 553 GLN A C 1
ATOM 1123 O O . GLN A 1 163 ? 14.95198 30.91255 -25.16331 1.000 50.91036 553 GLN A O 1
ATOM 1129 N N . LEU A 1 164 ? 14.88775 29.49090 -23.41832 1.000 48.55575 554 LEU A N 1
ATOM 1130 C CA . LEU A 1 164 ? 16.30058 29.75886 -23.17396 1.000 54.45468 554 LEU A CA 1
ATOM 1131 C C . LEU A 1 164 ? 16.96554 28.54121 -22.53986 1.000 48.81202 554 LEU A C 1
ATOM 1132 O O . LEU A 1 164 ? 16.32421 27.82164 -21.78112 1.000 44.10999 554 LEU A O 1
ATOM 1137 N N . GLN A 1 165 ? 18.22800 28.29058 -22.90330 1.000 49.92485 555 GLN A N 1
ATOM 1138 C CA . GLN A 1 165 ? 19.08481 27.30214 -22.25555 1.000 48.91113 555 GLN A CA 1
ATOM 1139 C C . GLN A 1 165 ? 20.11068 28.01515 -21.38589 1.000 50.00844 555 GLN A C 1
ATOM 1140 O O . GLN A 1 165 ? 20.86600 28.85657 -21.88049 1.000 49.44420 555 GLN A O 1
ATOM 1146 N N . PHE A 1 166 ? 20.15939 27.66662 -20.10560 1.000 45.76538 556 PHE A N 1
ATOM 1147 C CA . PHE A 1 166 ? 21.20073 28.18408 -19.23967 1.000 42.38986 556 PHE A CA 1
ATOM 1148 C C . PHE A 1 166 ? 22.46844 27.37340 -19.45858 1.000 44.05542 556 PHE A C 1
ATOM 1149 O O . PHE A 1 166 ? 22.41603 26.16532 -19.69285 1.000 42.89162 556 PHE A O 1
ATOM 1157 N N . SER A 1 167 ? 23.61065 28.04520 -19.44300 1.000 46.33919 557 SER A N 1
ATOM 1158 C CA . SER A 1 167 ? 24.86253 27.33258 -19.62331 1.000 46.52310 557 SER A CA 1
ATOM 1159 C C . SER A 1 167 ? 25.31921 26.80914 -18.27001 1.000 40.53425 557 SER A C 1
ATOM 1160 O O . SER A 1 167 ? 25.36280 27.55738 -17.28747 1.000 42.45993 557 SER A O 1
ATOM 1163 N N . LEU A 1 168 ? 25.58319 25.51432 -18.20339 1.000 37.72106 558 LEU A N 1
ATOM 1164 C CA . LEU A 1 168 ? 26.09315 24.88676 -16.98932 1.000 43.17433 558 LEU A CA 1
ATOM 1165 C C . LEU A 1 168 ? 27.58256 24.64001 -17.19253 1.000 46.76698 558 LEU A C 1
ATOM 1166 O O . LEU A 1 168 ? 27.97406 23.77524 -17.98446 1.000 48.02230 558 LEU A O 1
ATOM 1171 N N . ASP A 1 169 ? 28.39188 25.39508 -16.49186 1.000 49.56099 559 ASP A N 1
ATOM 1172 C CA . ASP A 1 169 ? 29.84156 25.29841 -16.61979 1.000 50.59990 559 ASP A CA 1
ATOM 1173 C C . ASP A 1 169 ? 30.42600 24.57395 -15.41546 1.000 49.78204 559 ASP A C 1
ATOM 1174 O O . ASP A 1 169 ? 29.90309 24.69059 -14.30527 1.000 45.13233 559 ASP A O 1
ATOM 1179 N N . PRO A 1 170 ? 31.50047 23.79508 -15.59431 1.000 50.20615 560 PRO A N 1
ATOM 1180 C CA . PRO A 1 170 ? 32.20366 23.65057 -16.87211 1.000 51.17846 560 PRO A CA 1
ATOM 1181 C C . PRO A 1 170 ? 31.54643 22.64806 -17.81483 1.000 52.87521 560 PRO A C 1
ATOM 1182 O O . PRO A 1 170 ? 31.96993 22.58541 -18.97039 1.000 49.57738 560 PRO A O 1
ATOM 1186 N N . GLU A 1 171 ? 30.54938 21.89932 -17.34450 1.000 48.95691 561 GLU A N 1
ATOM 1187 C CA . GLU A 1 171 ? 29.96127 20.78804 -18.08485 1.000 52.68614 561 GLU A CA 1
ATOM 1188 C C . GLU A 1 171 ? 28.49847 20.66260 -17.69313 1.000 48.17500 561 GLU A C 1
ATOM 1189 O O . GLU A 1 171 ? 28.13942 20.94317 -16.53774 1.000 39.91813 561 GLU A O 1
ATOM 1195 N N . PRO A 1 172 ? 27.64131 20.14969 -18.58472 1.000 44.59509 562 PRO A N 1
ATOM 1196 C CA . PRO A 1 172 ? 26.24732 19.83912 -18.19191 1.000 41.12371 562 PRO A CA 1
ATOM 1197 C C . PRO A 1 172 ? 26.22900 18.86031 -17.02695 1.000 43.79257 562 PRO A C 1
ATOM 1198 O O . PRO A 1 172 ? 27.07841 17.96763 -16.93209 1.000 39.79364 562 PRO A O 1
ATOM 1202 N N . ILE A 1 173 ? 25.27232 19.06053 -16.11491 1.000 35.10285 563 ILE A N 1
ATOM 1203 C CA . ILE A 1 173 ? 25.20501 18.30426 -14.87009 1.000 35.44404 563 ILE A CA 1
ATOM 1204 C C . ILE A 1 173 ? 23.75594 18.38329 -14.37525 1.000 36.06465 563 ILE A C 1
ATOM 1205 O O . ILE A 1 173 ? 23.06473 19.38128 -14.60096 1.000 31.67222 563 ILE A O 1
ATOM 1210 N N . ALA A 1 174 ? 23.28447 17.31798 -13.73296 1.000 31.60672 564 ALA A N 1
ATOM 1211 C CA . ALA A 1 174 ? 21.92139 17.31389 -13.20659 1.000 36.49706 564 ALA A CA 1
ATOM 1212 C C . ALA A 1 174 ? 21.75338 18.39959 -12.14802 1.000 34.45010 564 ALA A C 1
ATOM 1213 O O . ALA A 1 174 ? 22.54117 18.47458 -11.20023 1.000 34.42305 564 ALA A O 1
ATOM 1215 N N . ILE A 1 175 ? 20.72075 19.22155 -12.30764 1.000 32.08398 565 ILE A N 1
ATOM 1216 C CA . ILE A 1 175 ? 20.35783 20.24871 -11.33422 1.000 34.37634 565 ILE A CA 1
ATOM 1217 C C . ILE A 1 175 ? 19.26532 19.69401 -10.42291 1.000 32.69063 565 ILE A C 1
ATOM 1218 O O . ILE A 1 175 ? 18.17279 19.32116 -10.88593 1.000 29.46176 565 ILE A O 1
ATOM 1223 N N . ASN A 1 176 ? 19.53957 19.66043 -9.11394 1.000 32.39095 566 ASN A N 1
ATOM 1224 C CA . ASN A 1 176 ? 18.63057 19.06753 -8.14110 1.000 33.04587 566 ASN A CA 1
ATOM 1225 C C . ASN A 1 176 ? 17.58981 20.03612 -7.60445 1.000 31.48019 566 ASN A C 1
ATOM 1226 O O . ASN A 1 176 ? 16.48864 19.60945 -7.23563 1.000 30.10018 566 ASN A O 1
ATOM 1231 N N . CYS A 1 177 ? 17.90945 21.32446 -7.53363 1.000 29.64862 567 CYS A N 1
ATOM 1232 C CA . CYS A 1 177 ? 17.08198 22.23989 -6.75833 1.000 28.06443 567 CYS A CA 1
ATOM 1233 C C . CYS A 1 177 ? 17.26989 23.63446 -7.32958 1.000 32.60524 567 CYS A C 1
ATOM 1234 O O . CYS A 1 177 ? 18.35527 23.97227 -7.83328 1.000 28.87080 567 CYS A O 1
ATOM 1237 N N . THR A 1 178 ? 16.18844 24.41919 -7.30689 1.000 29.67753 568 THR A N 1
ATOM 1238 C CA . THR A 1 178 ? 16.18986 25.76295 -7.86537 1.000 33.83043 568 THR A CA 1
ATOM 1239 C C . THR A 1 178 ? 15.32031 26.65276 -6.98630 1.000 35.65837 568 THR A C 1
ATOM 1240 O O . THR A 1 178 ? 14.38258 26.17991 -6.34734 1.000 32.48995 568 THR A O 1
ATOM 1244 N N . ALA A 1 179 ? 15.60586 27.95341 -6.99378 1.000 32.97121 569 ALA A N 1
ATOM 1245 C CA . ALA A 1 179 ? 14.78944 28.88354 -6.21554 1.000 38.01854 569 ALA A CA 1
ATOM 1246 C C . ALA A 1 179 ? 14.96023 30.27944 -6.78943 1.000 36.22608 569 ALA A C 1
ATOM 1247 O O . ALA A 1 179 ? 16.08839 30.70037 -7.04256 1.000 33.94276 569 ALA A O 1
ATOM 1249 N N . PHE A 1 180 ? 13.84769 30.97986 -6.99207 1.000 37.79593 570 PHE A N 1
ATOM 1250 C CA . PHE A 1 180 ? 13.84723 32.37570 -7.41065 1.000 40.75563 570 PHE A CA 1
ATOM 1251 C C . PHE A 1 180 ? 13.94182 33.29371 -6.19452 1.000 44.39406 570 PHE A C 1
ATOM 1252 O O . PHE A 1 180 ? 13.53727 32.92985 -5.08461 1.000 43.09490 570 PHE A O 1
ATOM 1260 N N . ASN A 1 181 ? 14.47706 34.50082 -6.41102 1.000 47.25926 571 ASN A N 1
ATOM 1261 C CA . ASN A 1 181 ? 14.32597 35.56862 -5.42806 1.000 49.04460 571 ASN A CA 1
ATOM 1262 C C . ASN A 1 181 ? 12.96339 36.25486 -5.62900 1.000 50.42905 571 ASN A C 1
ATOM 1263 O O . ASN A 1 181 ? 12.17700 35.86503 -6.49454 1.000 49.80826 571 ASN A O 1
ATOM 1268 N N . HIS A 1 182 ? 12.67079 37.28613 -4.81779 1.000 55.73998 572 HIS A N 1
ATOM 1269 C CA . HIS A 1 182 ? 11.32294 37.87656 -4.78818 1.000 52.83621 572 HIS A CA 1
ATOM 1270 C C . HIS A 1 182 ? 10.91761 38.47925 -6.12850 1.000 53.56232 572 HIS A C 1
ATOM 1271 O O . HIS A 1 182 ? 9.77449 38.31560 -6.56670 1.000 60.13571 572 HIS A O 1
ATOM 1278 N N . ASN A 1 183 ? 11.82548 39.19739 -6.78304 1.000 59.10179 573 ASN A N 1
ATOM 1279 C CA . ASN A 1 183 ? 11.50571 39.85917 -8.04198 1.000 57.87992 573 ASN A CA 1
ATOM 1280 C C . ASN A 1 183 ? 11.51865 38.91310 -9.23257 1.000 60.41293 573 ASN A C 1
ATOM 1281 O O . ASN A 1 183 ? 10.98713 39.26285 -10.29240 1.000 58.11615 573 ASN A O 1
ATOM 1286 N N . GLY A 1 184 ? 12.12409 37.73721 -9.09453 1.000 54.39117 574 GLY A N 1
ATOM 1287 C CA . GLY A 1 184 ? 12.36102 36.90480 -10.25066 1.000 53.55926 574 GLY A CA 1
ATOM 1288 C C . GLY A 1 184 ? 13.59470 37.25733 -11.05167 1.000 51.19822 574 GLY A C 1
ATOM 1289 O O . GLY A 1 184 ? 13.79268 36.68050 -12.12519 1.000 54.20147 574 GLY A O 1
ATOM 1290 N N . ASN A 1 185 ? 14.43376 38.18750 -10.56922 1.000 59.58885 575 ASN A N 1
ATOM 1291 C CA . ASN A 1 185 ? 15.67176 38.52646 -11.27681 1.000 59.44777 575 ASN A CA 1
ATOM 1292 C C . ASN A 1 185 ? 16.72797 37.43797 -11.15413 1.000 58.49315 575 ASN A C 1
ATOM 1293 O O . ASN A 1 185 ? 17.51687 37.22952 -12.08248 1.000 61.88050 575 ASN A O 1
ATOM 1298 N N . LEU A 1 186 ? 16.79879 36.77393 -10.00761 1.000 51.19172 576 LEU A N 1
ATOM 1299 C CA . LEU A 1 186 ? 17.86228 35.82317 -9.72570 1.000 47.75515 576 LEU A CA 1
ATOM 1300 C C . LEU A 1 186 ? 17.29519 34.43428 -9.47950 1.000 44.62360 576 LEU A C 1
ATOM 1301 O O . LEU A 1 186 ? 16.27243 34.27791 -8.80272 1.000 41.58965 576 LEU A O 1
ATOM 1306 N N . LEU A 1 187 ? 18.00174 33.43192 -9.99197 1.000 43.50941 577 LEU A N 1
ATOM 1307 C CA . LEU A 1 187 ? 17.67879 32.03207 -9.75690 1.000 39.37006 577 LEU A CA 1
ATOM 1308 C C . LEU A 1 187 ? 18.91508 31.35407 -9.19436 1.000 38.81287 577 LEU A C 1
ATOM 1309 O O . LEU A 1 187 ? 19.96422 31.35103 -9.84579 1.000 40.15240 577 LEU A O 1
ATOM 1314 N N . VAL A 1 188 ? 18.80377 30.79403 -7.99005 1.000 38.68853 578 VAL A N 1
ATOM 1315 C CA . VAL A 1 188 ? 19.88835 30.03221 -7.37393 1.000 36.04043 578 VAL A CA 1
ATOM 1316 C C . VAL A 1 188 ? 19.61795 28.54953 -7.59158 1.000 33.71756 578 VAL A C 1
ATOM 1317 O O . VAL A 1 188 ? 18.46508 28.10902 -7.53053 1.000 32.56323 578 VAL A O 1
ATOM 1321 N N . THR A 1 189 ? 20.67389 27.77756 -7.86865 1.000 31.77780 579 THR A N 1
ATOM 1322 C CA . THR A 1 189 ? 20.54369 26.37567 -8.24196 1.000 30.84687 579 THR A CA 1
ATOM 1323 C C . THR A 1 189 ? 21.62492 25.56820 -7.53951 1.000 31.76221 579 THR A C 1
ATOM 1324 O O . THR A 1 189 ? 22.74205 26.05030 -7.31844 1.000 34.44376 579 THR A O 1
ATOM 1328 N N . GLY A 1 190 ? 21.28838 24.32734 -7.21749 1.000 30.51863 580 GLY A N 1
ATOM 1329 C CA . GLY A 1 190 ? 22.22562 23.39622 -6.61310 1.000 31.09198 580 GLY A CA 1
ATOM 1330 C C . GLY A 1 190 ? 22.28595 22.15421 -7.47954 1.000 31.70946 580 GLY A C 1
ATOM 1331 O O . GLY A 1 190 ? 21.25330 21.67449 -7.93657 1.000 31.10740 580 GLY A O 1
ATOM 1332 N N . ALA A 1 191 ? 23.50083 21.65724 -7.72661 1.000 29.48321 581 ALA A N 1
ATOM 1333 C CA . ALA A 1 191 ? 23.69689 20.57775 -8.69565 1.000 32.27304 581 ALA A CA 1
ATOM 1334 C C . ALA A 1 191 ? 24.28165 19.32580 -8.05719 1.000 34.59110 581 ALA A C 1
ATOM 1335 O O . ALA A 1 191 ? 24.81322 19.33780 -6.94083 1.000 32.63264 581 ALA A O 1
ATOM 1337 N N . ALA A 1 192 ? 24.22133 18.23252 -8.82346 1.000 35.05350 582 ALA A N 1
ATOM 1338 C CA . ALA A 1 192 ? 24.76672 16.97373 -8.34149 1.000 37.65697 582 ALA A CA 1
ATOM 1339 C C . ALA A 1 192 ? 26.29611 16.98870 -8.24685 1.000 36.88799 582 ALA A C 1
ATOM 1340 O O . ALA A 1 192 ? 26.85202 16.13819 -7.55553 1.000 38.41005 582 ALA A O 1
ATOM 1342 N N . ASP A 1 193 ? 26.98812 17.94863 -8.87022 1.000 39.33885 583 ASP A N 1
ATOM 1343 C CA . ASP A 1 193 ? 28.44276 18.05159 -8.71430 1.000 36.98710 583 ASP A CA 1
ATOM 1344 C C . ASP A 1 193 ? 28.85103 18.88453 -7.48958 1.000 39.63377 583 ASP A C 1
ATOM 1345 O O . ASP A 1 193 ? 30.03354 19.21609 -7.34113 1.000 37.92759 583 ASP A O 1
ATOM 1350 N N . GLY A 1 194 ? 27.90252 19.20713 -6.60577 1.000 37.72960 584 GLY A N 1
ATOM 1351 C CA . GLY A 1 194 ? 28.16269 19.98960 -5.41594 1.000 33.23182 584 GLY A CA 1
ATOM 1352 C C . GLY A 1 194 ? 28.24761 21.46935 -5.65199 1.000 33.69437 584 GLY A C 1
ATOM 1353 O O . GLY A 1 194 ? 28.50513 22.22217 -4.70483 1.000 36.25195 584 GLY A O 1
ATOM 1354 N N . VAL 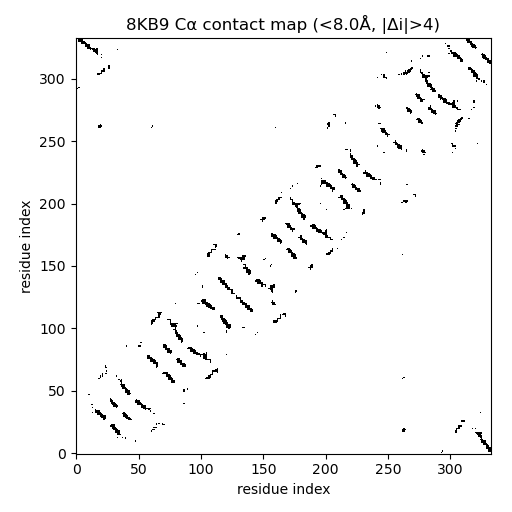A 1 195 ? 28.02146 21.91394 -6.86882 1.000 35.74952 585 VAL A N 1
ATOM 1355 C CA . VAL A 1 195 ? 28.23861 23.29950 -7.25997 1.000 35.14116 585 VAL A CA 1
ATOM 1356 C C . VAL A 1 195 ? 26.92000 24.07509 -7.21826 1.000 34.58387 585 VAL A C 1
ATOM 1357 O O . VAL A 1 195 ? 25.86105 23.58031 -7.65128 1.000 30.68201 585 VAL A O 1
ATOM 1361 N N . ILE A 1 196 ? 26.99094 25.30823 -6.71561 1.000 29.29009 586 ILE A N 1
ATOM 1362 C CA . ILE A 1 196 ? 25.87194 26.23876 -6.72811 1.000 34.00608 586 ILE A CA 1
ATOM 1363 C C . ILE A 1 196 ? 26.08959 27.23874 -7.84925 1.000 38.62594 586 ILE A C 1
ATOM 1364 O O . ILE A 1 196 ? 27.19663 27.79756 -8.00068 1.000 39.09356 586 ILE A O 1
ATOM 1369 N N . ARG A 1 197 ? 25.04664 27.43417 -8.66157 1.000 36.85696 587 ARG A N 1
ATOM 1370 C CA . ARG A 1 197 ? 25.09333 28.35589 -9.79128 1.000 36.35269 587 ARG A CA 1
ATOM 1371 C C . ARG A 1 197 ? 23.95756 29.34682 -9.67450 1.000 40.48908 587 ARG A C 1
ATOM 1372 O O . ARG A 1 197 ? 22.80387 28.96236 -9.46712 1.000 37.58403 587 ARG A O 1
ATOM 1380 N N . LEU A 1 198 ? 24.27725 30.61818 -9.83118 1.000 40.34869 588 LEU A N 1
ATOM 1381 C CA . LEU A 1 198 ? 23.31896 31.69177 -9.66925 1.000 39.01967 588 LEU A CA 1
ATOM 1382 C C . LEU A 1 198 ? 23.24735 32.49976 -10.95365 1.000 47.19599 588 LEU A C 1
ATOM 1383 O O . LEU A 1 198 ? 24.27171 33.00368 -11.44668 1.000 47.76629 588 LEU A O 1
ATOM 1388 N N . PHE A 1 199 ? 22.03106 32.61334 -11.47760 1.000 46.18134 589 PHE A N 1
ATOM 1389 C CA . PHE A 1 199 ? 21.74675 33.12603 -12.80524 1.000 46.01273 589 PHE A CA 1
ATOM 1390 C C . PHE A 1 199 ? 20.90852 34.39755 -12.71517 1.000 56.10347 589 PHE A C 1
ATOM 1391 O O . PHE A 1 199 ? 20.04126 34.53853 -11.83987 1.000 52.81289 589 PHE A O 1
ATOM 1399 N N . ASP A 1 200 ? 21.17114 35.31904 -13.64006 1.000 64.54977 590 ASP A N 1
ATOM 1400 C CA . ASP A 1 200 ? 20.29712 36.44947 -13.91005 1.000 68.63250 590 ASP A CA 1
ATOM 1401 C C . ASP A 1 200 ? 19.63202 36.18069 -15.25294 1.000 73.31235 590 ASP A C 1
ATOM 1402 O O . ASP A 1 200 ? 20.25704 35.63161 -16.16535 1.000 73.22530 590 ASP A O 1
ATOM 1407 N N . MET A 1 201 ? 18.36735 36.58139 -15.38019 1.000 74.61974 591 MET A N 1
ATOM 1408 C CA . MET A 1 201 ? 17.47451 35.87318 -16.28824 1.000 76.70049 591 MET A CA 1
ATOM 1409 C C . MET A 1 201 ? 17.55817 36.34326 -17.74006 1.000 81.68019 591 MET A C 1
ATOM 1410 O O . MET A 1 201 ? 16.92925 35.72203 -18.60811 1.000 77.46116 591 MET A O 1
ATOM 1415 N N . GLN A 1 202 ? 18.33484 37.39691 -18.03321 1.000 86.19353 592 GLN A N 1
ATOM 1416 C CA . GLN A 1 202 ? 18.56396 37.78328 -19.42611 1.000 87.51389 592 GLN A CA 1
ATOM 1417 C C . GLN A 1 202 ? 19.69145 36.98696 -20.08127 1.000 85.46704 592 GLN A C 1
ATOM 1418 O O . GLN A 1 202 ? 19.63539 36.73855 -21.29079 1.000 87.31315 592 GLN A O 1
ATOM 1424 N N . GLN A 1 203 ? 20.71357 36.58677 -19.32267 1.000 83.04335 593 GLN A N 1
ATOM 1425 C CA . GLN A 1 203 ? 21.91655 35.96613 -19.86708 1.000 82.87173 593 GLN A CA 1
ATOM 1426 C C . GLN A 1 203 ? 21.94372 34.46836 -19.58230 1.000 82.50347 593 GLN A C 1
ATOM 1427 O O . GLN A 1 203 ? 21.25824 33.97283 -18.68459 1.000 77.05421 593 GLN A O 1
ATOM 1433 N N . HIS A 1 204 ? 22.75188 33.74716 -20.37169 1.000 79.88813 594 HIS A N 1
ATOM 1434 C CA . HIS A 1 204 ? 22.75639 32.28648 -20.34296 1.000 73.73580 594 HIS A CA 1
ATOM 1435 C C . HIS A 1 204 ? 23.73462 31.77124 -19.31485 1.000 70.58727 594 HIS A C 1
ATOM 1436 O O . HIS A 1 204 ? 23.66543 30.59948 -18.90264 1.000 59.00956 594 HIS A O 1
ATOM 1443 N N . GLU A 1 205 ? 24.71756 32.61139 -19.01397 1.000 75.14189 595 GLU A N 1
ATOM 1444 C CA . GLU A 1 205 ? 25.78963 32.34022 -18.08356 1.000 72.07313 595 GLU A CA 1
ATOM 1445 C C . GLU A 1 205 ? 25.34000 32.71664 -16.68818 1.000 69.75584 595 GLU A C 1
ATOM 1446 O O . GLU A 1 205 ? 24.62558 33.71055 -16.49660 1.000 68.78878 595 GLU A O 1
ATOM 1452 N N . CYS A 1 206 ? 25.74857 31.91654 -15.71393 1.000 64.93159 596 CYS A N 1
ATOM 1453 C CA . CYS A 1 206 ? 25.49671 32.31823 -14.34757 1.000 60.92258 596 CYS A CA 1
ATOM 1454 C C . CYS A 1 206 ? 26.32368 33.54927 -14.03628 1.000 61.63364 596 CYS A C 1
ATOM 1455 O O . CYS A 1 206 ? 27.47989 33.66692 -14.45313 1.000 66.16813 596 CYS A O 1
ATOM 1458 N N . ALA A 1 207 ? 25.70304 34.49628 -13.34412 1.000 57.41566 597 ALA A N 1
ATOM 1459 C CA . ALA A 1 207 ? 26.48139 35.58403 -12.80218 1.000 60.85194 597 ALA A CA 1
ATOM 1460 C C . ALA A 1 207 ? 27.45987 35.06307 -11.76989 1.000 61.48135 597 ALA A C 1
ATOM 1461 O O . ALA A 1 207 ? 28.43911 35.74946 -11.45522 1.000 60.13930 597 ALA A O 1
ATOM 1463 N N . MET A 1 208 ? 27.24571 33.84701 -11.26553 1.000 56.32858 598 MET A N 1
ATOM 1464 C CA . MET A 1 208 ? 28.10235 33.47910 -10.14903 1.000 54.16283 598 MET A CA 1
ATOM 1465 C C . MET A 1 208 ? 28.00895 31.97927 -9.91000 1.000 52.17092 598 MET A C 1
ATOM 1466 O O . MET A 1 208 ? 26.96029 31.37219 -10.12988 1.000 44.58338 598 MET A O 1
ATOM 1471 N N . SER A 1 209 ? 29.12299 31.37725 -9.51333 1.000 45.75065 599 SER A N 1
ATOM 1472 C CA . SER A 1 209 ? 29.09670 29.95122 -9.21878 1.000 45.06106 599 SER A CA 1
ATOM 1473 C C . SER A 1 209 ? 30.26767 29.59462 -8.31841 1.000 48.92205 599 SER A C 1
ATOM 1474 O O . SER A 1 209 ? 31.31523 30.25020 -8.35463 1.000 45.33985 599 SER A O 1
ATOM 1477 N N . TRP A 1 210 ? 30.07706 28.54328 -7.51445 1.000 41.44074 600 TRP A N 1
ATOM 1478 C CA . TRP A 1 210 ? 31.14084 28.09084 -6.61840 1.000 41.68674 600 TRP A CA 1
ATOM 1479 C C . TRP A 1 210 ? 30.88641 26.66327 -6.16897 1.000 43.44520 600 TRP A C 1
ATOM 1480 O O . TRP A 1 210 ? 29.74631 26.17591 -6.16930 1.000 37.04080 600 TRP A O 1
ATOM 1491 N N . ARG A 1 211 ? 31.96197 26.00437 -5.74448 1.000 38.41014 601 ARG A N 1
ATOM 1492 C CA . ARG A 1 211 ? 31.82328 24.67422 -5.17002 1.000 42.84263 601 ARG A CA 1
ATOM 1493 C C . ARG A 1 211 ? 31.30456 24.81574 -3.74810 1.000 42.71892 601 ARG A C 1
ATOM 1494 O O . ARG A 1 211 ? 31.92904 25.47652 -2.91305 1.000 45.24216 601 ARG A O 1
ATOM 1502 N N . ALA A 1 212 ? 30.14907 24.21575 -3.47391 1.000 37.45646 602 ALA A N 1
ATOM 1503 C CA . ALA A 1 212 ? 29.45767 24.43462 -2.20537 1.000 37.66400 602 ALA A CA 1
ATOM 1504 C C . ALA A 1 212 ? 29.48423 23.23155 -1.28005 1.000 40.34424 602 ALA A C 1
ATOM 1505 O O . ALA A 1 212 ? 29.59978 23.38590 -0.06113 1.000 39.84466 602 ALA A O 1
ATOM 1507 N N . HIS A 1 213 ? 29.36096 22.03469 -1.82349 1.000 35.76861 603 HIS A N 1
ATOM 1508 C CA . HIS A 1 213 ? 29.25397 20.83277 -1.02371 1.000 35.68988 603 HIS A CA 1
ATOM 1509 C C . HIS A 1 213 ? 30.13720 19.78770 -1.67301 1.000 39.46511 603 HIS A C 1
ATOM 1510 O O . HIS A 1 213 ? 30.44466 19.85577 -2.86534 1.000 38.03882 603 HIS A O 1
ATOM 1517 N N . TYR A 1 214 ? 30.55488 18.82767 -0.87312 1.000 44.95674 604 TYR A N 1
ATOM 1518 C CA . TYR A 1 214 ? 31.32442 17.69310 -1.35403 1.000 46.49242 604 TYR A CA 1
ATOM 1519 C C . TYR A 1 214 ? 30.32994 16.55192 -1.45451 1.000 45.33635 604 TYR A C 1
ATOM 1520 O O . TYR A 1 214 ? 29.94328 15.95361 -0.44866 1.000 53.70948 604 TYR A O 1
ATOM 1529 N N . GLY A 1 215 ? 29.84631 16.31879 -2.66759 1.000 44.49057 605 GLY A N 1
ATOM 1530 C CA . GLY A 1 215 ? 28.61834 15.59009 -2.90127 1.000 37.85211 605 GLY A CA 1
ATOM 1531 C C . GLY A 1 215 ? 27.53457 16.52610 -3.42091 1.000 39.02208 605 GLY A C 1
ATOM 1532 O O . GLY A 1 215 ? 27.75271 17.71363 -3.64536 1.000 38.50339 605 GLY A O 1
ATOM 1533 N N . GLU A 1 216 ? 26.33652 15.98085 -3.56873 1.000 37.64533 606 GLU A N 1
ATOM 1534 C CA . GLU A 1 216 ? 25.25917 16.73143 -4.21243 1.000 34.86727 606 GLU A CA 1
ATOM 1535 C C . GLU A 1 216 ? 24.75742 17.87296 -3.33173 1.000 35.10361 606 GLU A C 1
ATOM 1536 O O . GLU A 1 216 ? 24.70793 17.75919 -2.10540 1.000 34.08558 606 GLU A O 1
ATOM 1542 N N . VAL A 1 217 ? 24.32519 18.96370 -3.97524 1.000 34.42213 607 VAL A N 1
ATOM 1543 C CA . VAL A 1 217 ? 23.50406 19.96990 -3.30030 1.000 33.22697 607 VAL A CA 1
ATOM 1544 C C . VAL A 1 217 ? 22.05027 19.52390 -3.34079 1.000 34.15712 607 VAL A C 1
ATOM 1545 O O . VAL A 1 217 ? 21.53127 19.19809 -4.41346 1.000 31.55511 607 VAL A O 1
ATOM 1549 N N . TYR A 1 218 ? 21.37683 19.50662 -2.18226 1.000 29.53472 608 TYR A N 1
ATOM 1550 C CA . TYR A 1 218 ? 19.99909 19.01433 -2.13897 1.000 31.47082 608 TYR A CA 1
ATOM 1551 C C . TYR A 1 218 ? 18.95809 20.11202 -2.08603 1.000 33.81986 608 TYR A C 1
ATOM 1552 O O . TYR A 1 218 ? 17.88131 19.95113 -2.65919 1.000 34.40832 608 TYR A O 1
ATOM 1561 N N . SER A 1 219 ? 19.20553 21.20146 -1.36884 1.000 31.49487 609 SER A N 1
ATOM 1562 C CA . SER A 1 219 ? 18.22712 22.27215 -1.34385 1.000 33.40643 609 SER A CA 1
ATOM 1563 C C . SER A 1 219 ? 18.96096 23.60074 -1.27013 1.000 32.20938 609 SER A C 1
ATOM 1564 O O . SER A 1 219 ? 20.06768 23.67712 -0.73058 1.000 29.55514 609 SER A O 1
ATOM 1567 N N . VAL A 1 220 ? 18.33820 24.64143 -1.84019 1.000 32.52227 610 VAL A N 1
ATOM 1568 C CA . VAL A 1 220 ? 18.87098 26.00191 -1.82218 1.000 35.58069 610 VAL A CA 1
ATOM 1569 C C . VAL A 1 220 ? 17.75098 26.98353 -1.50259 1.000 38.04796 610 VAL A C 1
ATOM 1570 O O . VAL A 1 220 ? 16.56842 26.71546 -1.74688 1.000 35.57763 610 VAL A O 1
ATOM 1574 N N . GLU A 1 221 ? 18.14374 28.15035 -0.97434 1.000 34.98252 611 GLU A N 1
ATOM 1575 C CA . GLU A 1 221 ? 17.17547 29.18695 -0.64947 1.000 41.18119 611 GLU A CA 1
ATOM 1576 C C . GLU A 1 221 ? 17.88704 30.52554 -0.46177 1.000 40.30182 611 GLU A C 1
ATOM 1577 O O . GLU A 1 221 ? 18.99080 30.56832 0.08037 1.000 39.51032 611 GLU A O 1
ATOM 1583 N N . PHE A 1 222 ? 17.25028 31.60141 -0.92816 1.000 39.57002 612 PHE A N 1
ATOM 1584 C CA . PHE A 1 222 ? 17.68409 32.95996 -0.61028 1.000 43.14154 612 PHE A CA 1
ATOM 1585 C C . PHE A 1 222 ? 17.29923 33.31779 0.82315 1.000 43.41406 612 PHE A C 1
ATOM 1586 O O . PHE A 1 222 ? 16.21524 32.97428 1.29206 1.000 43.31555 612 PHE A O 1
ATOM 1594 N N . SER A 1 223 ? 18.18823 34.02635 1.51574 1.000 42.19045 613 SER A N 1
ATOM 1595 C CA . SER A 1 223 ? 17.82815 34.58413 2.80858 1.000 46.15450 613 SER A CA 1
ATOM 1596 C C . SER A 1 223 ? 16.73322 35.63671 2.64632 1.000 47.40328 613 SER A C 1
ATOM 1597 O O . SER A 1 223 ? 16.45383 36.12229 1.54737 1.000 45.17872 613 SER A O 1
ATOM 1600 N N . TYR A 1 224 ? 16.13525 36.01987 3.77734 1.000 50.50143 614 TYR A N 1
ATOM 1601 C CA . TYR A 1 224 ? 15.01402 36.95536 3.73884 1.000 53.54881 614 TYR A CA 1
ATOM 1602 C C . TYR A 1 224 ? 15.42301 38.28143 3.10265 1.000 54.41939 614 TYR A C 1
ATOM 1603 O O . TYR A 1 224 ? 14.67627 38.84776 2.29259 1.000 54.20170 614 TYR A O 1
ATOM 1612 N N . ASP A 1 225 ? 16.61388 38.77734 3.42842 1.000 52.65800 615 ASP A N 1
ATOM 1613 C CA . ASP A 1 225 ? 17.06777 40.03768 2.86357 1.000 55.55961 615 ASP A CA 1
ATOM 1614 C C . ASP A 1 225 ? 17.74346 39.85932 1.51240 1.000 56.39708 615 ASP A C 1
ATOM 1615 O O . ASP A 1 225 ? 18.20931 40.84973 0.93639 1.000 56.41608 615 ASP A O 1
ATOM 1620 N N . GLU A 1 226 ? 17.83098 38.61665 1.02234 1.000 51.77399 616 GLU A N 1
ATOM 1621 C CA . GLU A 1 226 ? 18.45745 38.24637 -0.24926 1.000 51.69227 616 GLU A CA 1
ATOM 1622 C C . GLU A 1 226 ? 19.92524 38.65177 -0.32791 1.000 55.42090 616 GLU A C 1
ATOM 1623 O O . GLU A 1 226 ? 20.46785 38.81465 -1.42273 1.000 58.26044 616 GLU A O 1
ATOM 1629 N N . ASN A 1 227 ? 20.59808 38.78808 0.81131 1.000 53.50878 617 ASN A N 1
ATOM 1630 C CA . ASN A 1 227 ? 22.02397 39.06729 0.79648 1.000 55.04051 617 ASN A CA 1
ATOM 1631 C C . ASN A 1 227 ? 22.86600 37.80693 0.83043 1.000 54.84522 617 ASN A C 1
ATOM 1632 O O . ASN A 1 227 ? 24.04498 37.85682 0.45385 1.000 52.53904 617 ASN A O 1
ATOM 1637 N N . THR A 1 228 ? 22.28835 36.69066 1.27697 1.000 50.93777 618 THR A N 1
ATOM 1638 C CA . THR A 1 228 ? 22.96405 35.40850 1.34461 1.000 47.02091 618 THR A CA 1
ATOM 1639 C C . THR A 1 228 ? 22.05836 34.34671 0.72992 1.000 44.98358 618 THR A C 1
ATOM 1640 O O . THR A 1 228 ? 20.86532 34.56738 0.52211 1.000 43.11714 618 THR A O 1
ATOM 1644 N N . VAL A 1 229 ? 22.64127 33.18299 0.44785 1.000 39.64644 619 VAL A N 1
ATOM 1645 C CA . VAL A 1 229 ? 21.88142 31.98644 0.08313 1.000 39.73548 619 VAL A CA 1
ATOM 1646 C C . VAL A 1 229 ? 22.24168 30.87091 1.05789 1.000 42.51215 619 VAL A C 1
ATOM 1647 O O . VAL A 1 229 ? 23.38925 30.76793 1.50511 1.000 43.74416 619 VAL A O 1
ATOM 1651 N N . TYR A 1 230 ? 21.26364 30.02889 1.37858 1.000 39.07245 620 TYR A N 1
ATOM 1652 C CA . TYR A 1 230 ? 21.49043 28.86391 2.22225 1.000 37.98114 620 TYR A CA 1
ATOM 1653 C C . TYR A 1 230 ? 21.48874 27.59898 1.38101 1.000 32.61771 620 TYR A C 1
ATOM 1654 O O . TYR A 1 230 ? 20.72426 27.48907 0.41472 1.000 36.56574 620 TYR A O 1
ATOM 1663 N N . SER A 1 231 ? 22.32051 26.64274 1.76756 1.000 33.81868 621 SER A N 1
ATOM 1664 C CA . SER A 1 231 ? 22.35639 25.36625 1.07823 1.000 35.60587 621 SER A CA 1
ATOM 1665 C C . SER A 1 231 ? 22.50822 24.23776 2.08283 1.000 34.98033 621 SER A C 1
ATOM 1666 O O . SER A 1 231 ? 23.00970 24.42680 3.20063 1.000 33.54492 621 SER A O 1
ATOM 1669 N N . ILE A 1 232 ? 22.02323 23.06263 1.68168 1.000 29.80738 622 ILE A N 1
ATOM 1670 C CA . ILE A 1 232 ? 22.19004 21.83996 2.45318 1.000 29.48820 622 ILE A CA 1
ATOM 1671 C C . ILE A 1 232 ? 22.57247 20.75751 1.46953 1.000 36.83869 622 ILE A C 1
ATOM 1672 O O . ILE A 1 232 ? 22.05627 20.71650 0.34210 1.000 32.23398 622 ILE A O 1
ATOM 1677 N N . GLY A 1 233 ? 23.51508 19.91231 1.87022 1.000 34.44746 623 GLY A N 1
ATOM 1678 C CA . GLY A 1 233 ? 24.14137 19.02623 0.91297 1.000 36.62606 623 GLY A CA 1
ATOM 1679 C C . GLY A 1 233 ? 24.42462 17.64341 1.46887 1.000 38.70611 623 GLY A C 1
ATOM 1680 O O . GLY A 1 233 ? 24.20802 17.35401 2.65165 1.000 35.25673 623 GLY A O 1
ATOM 1681 N N . GLU A 1 234 ? 24.92649 16.79470 0.56276 1.000 35.08281 624 GLU A N 1
ATOM 1682 C CA . GLU A 1 234 ? 25.23137 15.39661 0.85217 1.000 39.62218 624 GLU A CA 1
ATOM 1683 C C . GLU A 1 234 ? 26.31800 15.23742 1.91976 1.000 40.74800 624 GLU A C 1
ATOM 1684 O O . GLU A 1 234 ? 26.37903 14.19502 2.57752 1.000 43.73722 624 GLU A O 1
ATOM 1690 N N . ASP A 1 235 ? 27.18208 16.22654 2.09720 1.000 36.23898 625 ASP A N 1
ATOM 1691 C CA . ASP A 1 235 ? 28.17746 16.16953 3.17133 1.000 39.82662 625 ASP A CA 1
ATOM 1692 C C . ASP A 1 235 ? 27.58674 16.48134 4.54419 1.000 46.19185 625 ASP A C 1
ATOM 1693 O O . ASP A 1 235 ? 28.32780 16.53846 5.54190 1.000 39.26356 625 ASP A O 1
ATOM 1698 N N . GLY A 1 236 ? 26.27455 16.66740 4.62763 1.000 39.94117 626 GLY A N 1
ATOM 1699 C CA . GLY A 1 236 ? 25.62542 16.89474 5.89856 1.000 40.52318 626 GLY A CA 1
ATOM 1700 C C . GLY A 1 236 ? 25.72067 18.30654 6.40367 1.000 41.70381 626 GLY A C 1
ATOM 1701 O O . GLY A 1 236 ? 25.24555 18.58278 7.51391 1.000 43.50429 626 GLY A O 1
ATOM 1702 N N . LYS A 1 237 ? 26.28838 19.21524 5.61705 1.000 40.10344 627 LYS A N 1
ATOM 1703 C CA . LYS A 1 237 ? 26.45534 20.59542 6.03621 1.000 40.73654 627 LYS A CA 1
ATOM 1704 C C . LYS A 1 237 ? 25.28908 21.46410 5.60059 1.000 40.71612 627 LYS A C 1
ATOM 1705 O O . LYS A 1 237 ? 24.68372 21.24643 4.53055 1.000 37.29684 627 LYS A O 1
ATOM 1711 N N . PHE A 1 238 ? 24.96272 22.42124 6.48075 1.000 36.63938 628 PHE A N 1
ATOM 1712 C CA . PHE A 1 238 ? 24.15913 23.59353 6.17969 1.000 38.24484 628 PHE A CA 1
ATOM 1713 C C . PHE A 1 238 ? 25.08584 24.79688 6.11669 1.000 41.68007 628 PHE A C 1
ATOM 1714 O O . PHE A 1 238 ? 25.84474 25.05385 7.06077 1.000 40.56511 628 PHE A O 1
ATOM 1722 N N . ILE A 1 239 ? 25.02304 25.54018 5.02526 1.000 35.09358 629 ILE A N 1
ATOM 1723 C CA . ILE A 1 239 ? 25.98579 26.60372 4.76781 1.000 40.61737 629 ILE A CA 1
ATOM 1724 C C . ILE A 1 239 ? 25.26592 27.86599 4.32048 1.000 41.68930 629 ILE A C 1
ATOM 1725 O O . ILE A 1 239 ? 24.31750 27.81439 3.52395 1.000 39.22946 629 ILE A O 1
ATOM 1730 N N . GLN A 1 240 ? 25.72566 29.00828 4.83007 1.000 42.54790 630 GLN A N 1
ATOM 1731 C CA . GLN A 1 240 ? 25.24512 30.31981 4.40950 1.000 44.58660 630 GLN A CA 1
ATOM 1732 C C . GLN A 1 240 ? 26.35981 31.02910 3.64671 1.000 46.32094 630 GLN A C 1
ATOM 1733 O O . GLN A 1 240 ? 27.50596 31.10341 4.13732 1.000 48.34810 630 GLN A O 1
ATOM 1739 N N . TRP A 1 241 ? 26.00212 31.56668 2.46548 1.000 42.51927 631 TRP A N 1
ATOM 1740 C CA . TRP A 1 241 ? 26.92156 32.12078 1.47512 1.000 46.33590 631 TRP A CA 1
ATOM 1741 C C . TRP A 1 241 ? 26.58070 33.57716 1.17350 1.000 49.81733 631 TRP A C 1
ATOM 1742 O O . TRP A 1 241 ? 25.40996 33.92106 0.98692 1.000 47.39882 631 TRP A O 1
ATOM 1753 N N . ASN A 1 242 ? 27.60365 34.42576 1.06957 1.000 49.89572 632 ASN A N 1
ATOM 1754 C CA . ASN A 1 242 ? 27.40604 35.82357 0.68764 1.000 51.98847 632 ASN A CA 1
ATOM 1755 C C . ASN A 1 242 ? 27.26331 35.92211 -0.82876 1.000 52.92362 632 ASN A C 1
ATOM 1756 O O . ASN A 1 242 ? 28.16070 35.48462 -1.55042 1.000 60.94078 632 ASN A O 1
ATOM 1761 N N . ILE A 1 243 ? 26.16151 36.49521 -1.33522 1.000 53.57160 633 ILE A N 1
ATOM 1762 C CA . ILE A 1 243 ? 26.04335 36.53717 -2.79700 1.000 56.84979 633 ILE A CA 1
ATOM 1763 C C . ILE A 1 243 ? 26.64415 37.79691 -3.40335 1.000 60.43004 633 ILE A C 1
ATOM 1764 O O . ILE A 1 243 ? 26.51568 38.03216 -4.60853 1.000 56.14832 633 ILE A O 1
ATOM 1769 N N . HIS A 1 244 ? 27.29508 38.61908 -2.59477 1.000 66.54155 634 HIS A N 1
ATOM 1770 C CA . HIS A 1 244 ? 28.09196 39.69195 -3.17140 1.000 66.58652 634 HIS A CA 1
ATOM 1771 C C . HIS A 1 244 ? 29.53259 39.27282 -3.39656 1.000 67.98253 634 HIS A C 1
ATOM 1772 O O . HIS A 1 244 ? 30.30598 40.03692 -3.98397 1.000 77.82292 634 HIS A O 1
ATOM 1779 N N . LYS A 1 245 ? 29.89798 38.06753 -2.96532 1.000 66.25909 635 LYS A N 1
ATOM 1780 C CA . LYS A 1 245 ? 31.29087 37.64206 -2.90777 1.000 63.15437 635 LYS A CA 1
ATOM 1781 C C . LYS A 1 245 ? 31.28575 36.13429 -3.15371 1.000 65.36654 635 LYS A C 1
ATOM 1782 O O . LYS A 1 245 ? 31.01903 35.35631 -2.22971 1.000 64.98856 635 LYS A O 1
ATOM 1788 N N . SER A 1 246 ? 31.56854 35.73291 -4.39303 1.000 63.21157 636 SER A N 1
ATOM 1789 C CA . SER A 1 246 ? 31.40689 34.34005 -4.81169 1.000 58.56685 636 SER A CA 1
ATOM 1790 C C . SER A 1 246 ? 32.23189 33.37850 -3.96259 1.000 63.01556 636 SER A C 1
ATOM 1791 O O . SER A 1 246 ? 33.46474 33.44640 -3.94473 1.000 66.16072 636 SER A O 1
ATOM 1794 N N . GLY A 1 247 ? 31.55293 32.44588 -3.29602 1.000 60.74562 637 GLY A N 1
ATOM 1795 C CA . GLY A 1 247 ? 32.21917 31.43669 -2.49588 1.000 55.13444 637 GLY A CA 1
ATOM 1796 C C . GLY A 1 247 ? 32.55351 31.85406 -1.08186 1.000 61.60006 637 GLY A C 1
ATOM 1797 O O . GLY A 1 247 ? 33.11722 31.04344 -0.32862 1.000 61.34517 637 GLY A O 1
ATOM 1798 N N . LEU A 1 248 ? 32.22912 33.08486 -0.69303 1.000 60.32227 638 LEU A N 1
ATOM 1799 C CA . LEU A 1 248 ? 32.43588 33.52412 0.67965 1.000 57.50629 638 LEU A CA 1
ATOM 1800 C C . LEU A 1 248 ? 31.42287 32.83248 1.57895 1.000 50.87394 638 LEU A C 1
ATOM 1801 O O . LEU A 1 248 ? 30.25949 33.23953 1.64956 1.000 52.98476 638 LEU A O 1
ATOM 1806 N N . LYS A 1 249 ? 31.86331 31.80143 2.29735 1.000 53.68222 639 LYS A N 1
ATOM 1807 C CA . LYS A 1 249 ? 31.07297 31.31170 3.41942 1.000 53.25927 639 LYS A CA 1
ATOM 1808 C C . LYS A 1 249 ? 30.88513 32.41414 4.45007 1.000 53.90491 639 LYS A C 1
ATOM 1809 O O . LYS A 1 249 ? 31.84995 33.03800 4.90122 1.000 59.55904 639 LYS A O 1
ATOM 1815 N N . VAL A 1 250 ? 29.63234 32.66726 4.79396 1.000 52.08026 640 VAL A N 1
ATOM 1816 C CA . VAL A 1 250 ? 29.30438 33.43824 5.97907 1.000 53.71461 640 VAL A CA 1
ATOM 1817 C C . VAL A 1 250 ? 29.22724 32.53259 7.19198 1.000 57.56756 640 VAL A C 1
ATOM 1818 O O . VAL A 1 250 ? 29.63709 32.91916 8.29116 1.000 57.93240 640 VAL A O 1
ATOM 1822 N N . SER A 1 251 ? 28.71490 31.31408 7.01223 1.000 57.05222 641 SER A N 1
ATOM 1823 C CA . SER A 1 251 ? 28.68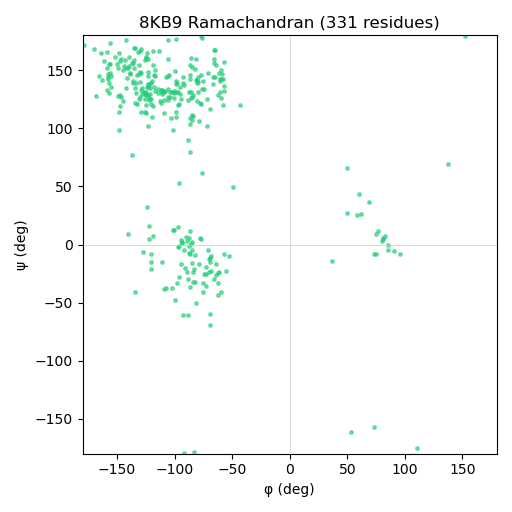293 30.39699 8.15051 1.000 52.04381 641 SER A CA 1
ATOM 1824 C C . SER A 1 251 ? 28.45361 28.96985 7.67688 1.000 53.05751 641 SER A C 1
ATOM 1825 O O . SER A 1 251 ? 28.01499 28.73109 6.54850 1.000 46.25173 641 SER A O 1
ATOM 1828 N N . GLU A 1 252 ? 28.72131 28.02223 8.57226 1.000 44.66909 642 GLU A N 1
ATOM 1829 C CA . GLU A 1 252 ? 28.60850 26.61836 8.20894 1.000 49.09212 642 GLU A CA 1
ATOM 1830 C C . GLU A 1 252 ? 28.40386 25.76932 9.45330 1.000 54.99993 642 GLU A C 1
ATOM 1831 O O . GLU A 1 252 ? 29.06446 25.98738 10.46895 1.000 57.06351 642 GLU A O 1
ATOM 1837 N N . TYR A 1 253 ? 27.52079 24.77895 9.35695 1.000 47.29019 643 TYR A N 1
ATOM 1838 C CA . TYR A 1 253 ? 27.15922 23.95844 10.50522 1.000 52.06432 643 TYR A CA 1
ATOM 1839 C C . TYR A 1 253 ? 26.96227 22.51217 10.06407 1.000 53.03930 643 TYR A C 1
ATOM 1840 O O . TYR A 1 253 ? 26.33041 22.25149 9.03398 1.000 47.71181 643 TYR A O 1
ATOM 1849 N N . SER A 1 254 ? 27.51988 21.57700 10.83819 1.000 49.29315 644 SER A N 1
ATOM 1850 C CA . SER A 1 254 ? 27.38855 20.14340 10.58647 1.000 45.16720 644 SER A CA 1
ATOM 1851 C C . SER A 1 254 ? 26.10928 19.64554 11.25356 1.000 49.90421 644 SER A C 1
ATOM 1852 O O . SER A 1 254 ? 26.04428 19.56023 12.48398 1.000 44.89453 644 SER A O 1
ATOM 1855 N N . LEU A 1 255 ? 25.09161 19.30512 10.44947 1.000 41.30908 645 LEU A N 1
ATOM 1856 C CA . LEU A 1 255 ? 23.80479 18.84648 10.97920 1.000 38.47235 645 LEU A CA 1
ATOM 1857 C C . LEU A 1 255 ? 23.86677 17.36583 11.34880 1.000 37.87948 645 LEU A C 1
ATOM 1858 O O . LEU A 1 255 ? 24.72826 16.63585 10.84983 1.000 44.72161 645 LEU A O 1
ATOM 1863 N N . PRO A 1 256 ? 22.95351 16.88613 12.20606 1.000 41.13248 646 PRO A N 1
ATOM 1864 C CA . PRO A 1 256 ? 22.88409 15.43951 12.47566 1.000 43.37956 646 PRO A CA 1
ATOM 1865 C C . PRO A 1 256 ? 22.61359 14.67253 11.19416 1.000 46.66223 646 PRO A C 1
ATOM 1866 O O . PRO A 1 256 ? 21.97635 15.18420 10.27204 1.000 45.24909 646 PRO A O 1
ATOM 1870 N N . SER A 1 257 ? 23.11981 13.43626 11.12799 1.000 43.20043 647 SER A N 1
ATOM 1871 C CA . SER A 1 257 ? 23.11863 12.74238 9.84496 1.000 45.27481 647 SER A CA 1
ATOM 1872 C C . SER A 1 257 ? 21.70527 12.48444 9.35282 1.000 44.38988 647 SER A C 1
ATOM 1873 O O . SER A 1 257 ? 21.48902 12.37936 8.13578 1.000 44.26789 647 SER A O 1
ATOM 1876 N N . ASP A 1 258 ? 20.73160 12.39080 10.26645 1.000 40.85015 648 ASP A N 1
ATOM 1877 C CA . ASP A 1 258 ? 19.36172 12.13715 9.84737 1.000 44.59517 648 ASP A CA 1
ATOM 1878 C C . ASP A 1 258 ? 18.67015 13.39429 9.30761 1.000 39.39778 648 ASP A C 1
ATOM 1879 O O . ASP A 1 258 ? 17.47422 13.35256 9.00903 1.000 38.08549 648 ASP A O 1
ATOM 1884 N N . ALA A 1 259 ? 19.39770 14.50307 9.16914 1.000 38.77870 649 ALA A N 1
ATOM 1885 C CA . ALA A 1 259 ? 18.84677 15.65334 8.46485 1.000 39.28885 649 ALA A CA 1
ATOM 1886 C C . ALA A 1 259 ? 19.00235 15.52761 6.95842 1.000 37.16760 649 ALA A C 1
ATOM 1887 O O . ALA A 1 259 ? 18.28821 16.20300 6.21563 1.000 34.94415 649 ALA A O 1
ATOM 1889 N N . THR A 1 260 ? 19.93627 14.70506 6.50417 1.000 37.95441 650 THR A N 1
ATOM 1890 C CA . THR A 1 260 ? 20.24216 14.59235 5.09130 1.000 39.68126 650 THR A CA 1
ATOM 1891 C C . THR A 1 260 ? 20.20684 13.17020 4.56145 1.000 41.03202 650 THR A C 1
ATOM 1892 O O . THR A 1 260 ? 20.33058 12.98437 3.34434 1.000 41.61865 650 THR A O 1
ATOM 1896 N N . GLY A 1 261 ? 20.03539 12.16948 5.41405 1.000 39.09197 651 GLY A N 1
ATOM 1897 C CA . GLY A 1 261 ? 19.89724 10.81316 4.94817 1.000 42.33608 651 GLY A CA 1
ATOM 1898 C C . GLY A 1 261 ? 21.18829 10.19067 4.43991 1.000 44.35222 651 GLY A C 1
ATOM 1899 O O . GLY A 1 261 ? 22.27971 10.62493 4.79293 1.000 43.70418 651 GLY A O 1
ATOM 1900 N N . PRO A 1 262 ? 21.09310 9.15681 3.58306 1.000 43.36569 652 PRO A N 1
ATOM 1901 C CA . PRO A 1 262 ? 19.85715 8.61317 3.01603 1.000 44.18968 652 PRO A CA 1
ATOM 1902 C C . PRO A 1 262 ? 18.91640 8.11417 4.10462 1.000 46.37898 652 PRO A C 1
ATOM 1903 O O . PRO A 1 262 ? 19.38187 7.63688 5.13912 1.000 47.69393 652 PRO A O 1
ATOM 1907 N N . PHE A 1 263 ? 17.62020 8.32403 3.90189 1.000 39.68874 653 PHE A N 1
ATOM 1908 C CA . PHE A 1 263 ? 16.60204 7.98829 4.88534 1.000 45.09277 653 PHE A CA 1
ATOM 1909 C C . PHE A 1 263 ? 16.21027 6.52781 4.71557 1.000 44.06835 653 PHE A C 1
ATOM 1910 O O . PHE A 1 263 ? 15.96114 6.08026 3.59536 1.000 41.45878 653 PHE A O 1
ATOM 1918 N N . VAL A 1 264 ? 16.18879 5.77629 5.81247 1.000 43.88700 654 VAL A N 1
ATOM 1919 C CA . VAL A 1 264 ? 16.06126 4.32269 5.72657 1.000 49.24171 654 VAL A CA 1
ATOM 1920 C C . VAL A 1 264 ? 14.97264 3.85392 6.67689 1.000 52.00839 654 VAL A C 1
ATOM 1921 O O . VAL A 1 264 ? 15.01221 4.16133 7.87270 1.000 49.94495 654 VAL A O 1
ATOM 1925 N N . LEU A 1 265 ? 14.00163 3.11367 6.14102 1.000 47.82387 655 LEU A N 1
ATOM 1926 C CA . LEU A 1 265 ? 12.90318 2.53712 6.91409 1.000 49.12392 655 LEU A CA 1
ATOM 1927 C C . LEU A 1 265 ? 12.97625 1.02947 6.75270 1.000 54.84363 655 LEU A C 1
ATOM 1928 O O . LEU A 1 265 ? 12.71720 0.49497 5.66821 1.000 51.77031 655 LEU A O 1
ATOM 1933 N N . SER A 1 266 ? 13.34085 0.34420 7.81484 1.000 58.02259 656 SER A N 1
ATOM 1934 C CA . SER A 1 266 ? 13.76123 -1.03833 7.70831 1.000 60.73988 656 SER A CA 1
ATOM 1935 C C . SER A 1 266 ? 12.93061 -1.92970 8.62235 1.000 66.18537 656 SER A C 1
ATOM 1936 O O . SER A 1 266 ? 12.22915 -1.46397 9.52413 1.000 67.25902 656 SER A O 1
ATOM 1939 N N . GLY A 1 267 ? 12.96434 -3.22864 8.33407 1.000 71.39921 657 GLY A N 1
ATOM 1940 C CA . GLY A 1 267 ? 12.30463 -4.20430 9.17303 1.000 70.64624 657 GLY A CA 1
ATOM 1941 C C . GLY A 1 267 ? 13.22965 -5.37702 9.41883 1.000 70.76885 657 GLY A C 1
ATOM 1942 O O . GLY A 1 267 ? 14.27884 -5.51537 8.78518 1.000 73.44480 657 GLY A O 1
ATOM 1943 N N . TYR A 1 268 ? 12.82070 -6.22630 10.35205 1.000 73.08109 658 TYR A N 1
ATOM 1944 C CA . TYR A 1 268 ? 13.55280 -7.46740 10.54720 1.000 72.73002 658 TYR A CA 1
ATOM 1945 C C . TYR A 1 268 ? 13.38462 -8.40799 9.36596 1.000 67.81392 658 TYR A C 1
ATOM 1946 O O . TYR A 1 268 ? 14.12821 -9.38863 9.25664 1.000 68.95495 658 TYR A O 1
ATOM 1955 N N . SER A 1 269 ? 12.46446 -8.07337 8.46067 1.000 64.29213 659 SER A N 1
ATOM 1956 C CA . SER A 1 269 ? 12.08034 -8.84817 7.29018 1.000 63.72398 659 SER A CA 1
ATOM 1957 C C . SER A 1 269 ? 13.23033 -9.16496 6.34922 1.000 61.78580 659 SER A C 1
ATOM 1958 O O . SER A 1 269 ? 13.02038 -9.92058 5.38945 1.000 60.56293 659 SER A O 1
ATOM 1961 N N . GLY A 1 270 ? 14.41475 -8.58800 6.56662 1.000 61.58986 660 GLY A N 1
ATOM 1962 C CA . GLY A 1 270 ? 15.40284 -8.48543 5.50530 1.000 54.97177 660 GLY A CA 1
ATOM 1963 C C . GLY A 1 270 ? 15.08626 -7.42247 4.47064 1.000 52.53849 660 GLY A C 1
ATOM 1964 O O . GLY A 1 270 ? 15.77160 -7.33752 3.44708 1.000 52.45426 660 GLY A O 1
ATOM 1965 N N . TYR A 1 271 ? 14.07560 -6.60080 4.73280 1.000 54.18229 661 TYR A N 1
ATOM 1966 C CA . TYR A 1 271 ? 13.51037 -5.62866 3.80723 1.000 51.92712 661 TYR A CA 1
ATOM 1967 C C . TYR A 1 271 ? 13.82318 -4.21779 4.29652 1.000 54.71098 661 TYR A C 1
ATOM 1968 O O . TYR A 1 271 ? 13.65664 -3.91837 5.48134 1.000 52.20841 661 TYR A O 1
ATOM 1977 N N . LYS A 1 272 ? 14.28997 -3.35771 3.39219 1.000 53.18079 662 LYS A N 1
ATOM 1978 C CA . LYS A 1 272 ? 14.49520 -1.94763 3.70057 1.000 49.27140 662 LYS A CA 1
ATOM 1979 C C . LYS A 1 272 ? 13.95280 -1.08737 2.56340 1.000 51.29913 662 LYS A C 1
ATOM 1980 O O . LYS A 1 272 ? 13.88241 -1.52635 1.40529 1.000 46.28820 662 LYS A O 1
ATOM 1986 N N . GLN A 1 273 ? 13.54131 0.13429 2.91267 1.000 49.29866 663 GLN A N 1
ATOM 1987 C CA . GLN A 1 273 ? 13.23147 1.18753 1.95303 1.000 45.12021 663 GLN A CA 1
ATOM 1988 C C . GLN A 1 273 ? 14.25082 2.29561 2.14666 1.000 46.87916 663 GLN A C 1
ATOM 1989 O O . GLN A 1 273 ? 14.55868 2.65715 3.29211 1.000 47.98663 663 GLN A O 1
ATOM 1995 N N . VAL A 1 274 ? 14.81421 2.79172 1.04078 1.000 44.19894 664 VAL A N 1
ATOM 1996 C CA . VAL A 1 274 ? 15.88138 3.79340 1.06889 1.000 46.03079 664 VAL A CA 1
ATOM 1997 C C . VAL A 1 274 ? 15.46246 4.97947 0.20433 1.000 49.32955 664 VAL A C 1
ATOM 1998 O O . VAL A 1 274 ? 15.06885 4.79997 -0.95276 1.000 44.45266 664 VAL A O 1
ATOM 2002 N N . GLN A 1 275 ? 15.56469 6.18502 0.76273 1.000 45.47473 665 GLN A N 1
ATOM 2003 C CA . GLN A 1 275 ? 15.15578 7.42947 0.11245 1.000 46.12131 665 GLN A CA 1
ATOM 2004 C C . GLN A 1 275 ? 16.35229 8.37032 0.13107 1.000 42.27004 665 GLN A C 1
ATOM 2005 O O . GLN A 1 275 ? 16.79134 8.79935 1.20037 1.000 46.90253 665 GLN A O 1
ATOM 2011 N N . VAL A 1 276 ? 16.90835 8.68155 -1.02757 1.000 46.14963 666 VAL A N 1
ATOM 2012 C CA . VAL A 1 276 ? 17.87577 9.77781 -1.06288 1.000 43.62260 666 VAL A CA 1
ATOM 2013 C C . VAL A 1 276 ? 17.06680 11.06796 -1.14733 1.000 39.48862 666 VAL A C 1
ATOM 2014 O O . VAL A 1 276 ? 15.94366 11.05293 -1.67763 1.000 42.06314 666 VAL A O 1
ATOM 2018 N N . PRO A 1 277 ? 17.57016 12.19094 -0.62766 1.000 40.25587 667 PRO A N 1
ATOM 2019 C CA . PRO A 1 277 ? 16.76252 13.42069 -0.61820 1.000 36.07296 667 PRO A CA 1
ATOM 2020 C C . PRO A 1 277 ? 16.33097 13.78178 -2.03102 1.000 35.25347 667 PRO A C 1
ATOM 2021 O O . PRO A 1 277 ? 17.08250 13.61477 -2.99346 1.000 36.27362 667 PRO A O 1
ATOM 2025 N N . ARG A 1 278 ? 15.11144 14.14074 -2.14809 1.000 32.97422 668 ARG A N 1
ATOM 2026 C CA . ARG A 1 278 ? 14.51971 14.55511 -3.39507 1.000 34.21348 668 ARG A CA 1
ATOM 2027 C C . ARG A 1 278 ? 13.69083 15.81194 -3.21322 1.000 38.59870 668 ARG A C 1
ATOM 2028 O O . ARG A 1 278 ? 13.82489 16.74432 -4.01107 1.000 40.78578 668 ARG A O 1
ATOM 2036 N N . GLY A 1 279 ? 12.92577 15.89958 -2.11555 1.000 37.73924 669 GLY A N 1
ATOM 2037 C CA . GLY A 1 279 ? 12.16914 17.08515 -1.78527 1.000 37.25298 669 GLY A CA 1
ATOM 2038 C C . GLY A 1 279 ? 12.96867 18.01678 -0.89579 1.000 38.58601 669 GLY A C 1
ATOM 2039 O O . GLY A 1 279 ? 14.12277 17.75036 -0.54682 1.000 36.67283 669 GLY A O 1
ATOM 2040 N N . ARG A 1 280 ? 12.33352 19.13787 -0.54135 1.000 34.12904 670 ARG A N 1
ATOM 2041 C CA . ARG A 1 280 ? 13.00695 20.15992 0.24945 1.000 33.82873 670 ARG A CA 1
ATOM 2042 C C . ARG A 1 280 ? 13.43913 19.60813 1.59439 1.000 33.35415 670 ARG A C 1
ATOM 2043 O O . ARG A 1 280 ? 12.64417 19.00159 2.32475 1.000 31.34870 670 ARG A O 1
ATOM 2051 N N . LEU A 1 281 ? 14.68890 19.85349 1.93851 1.000 32.30379 671 LEU A N 1
ATOM 2052 C CA . LEU A 1 281 ? 15.21364 19.38082 3.20111 1.000 30.37648 671 LEU A CA 1
ATOM 2053 C C . LEU A 1 281 ? 15.15095 20.45354 4.27839 1.000 32.04004 671 LEU A C 1
ATOM 2054 O O . LEU A 1 281 ? 15.55359 20.17556 5.41296 1.000 35.10891 671 LEU A O 1
ATOM 2059 N N . PHE A 1 282 ? 14.67964 21.66692 3.97264 1.000 30.69223 672 PHE A N 1
ATOM 2060 C CA . PHE A 1 282 ? 14.78191 22.63392 5.04386 1.000 32.02041 672 PHE A CA 1
ATOM 2061 C C . PHE A 1 282 ? 13.71624 23.65066 4.67687 1.000 32.22226 672 PHE A C 1
ATOM 2062 O O . PHE A 1 282 ? 13.25535 23.68687 3.52397 1.000 32.56070 672 PHE A O 1
ATOM 2070 N N . ALA A 1 283 ? 13.21716 24.37000 5.67068 1.000 29.66881 673 ALA A N 1
ATOM 2071 C CA . ALA A 1 283 ? 12.18247 25.37653 5.42238 1.000 31.62587 673 ALA A CA 1
ATOM 2072 C C . ALA A 1 283 ? 12.32327 26.44446 6.49960 1.000 35.54759 673 ALA A C 1
ATOM 2073 O O . ALA A 1 283 ? 12.97182 26.21908 7.51412 1.000 36.55298 673 ALA A O 1
ATOM 2075 N N . PHE A 1 284 ? 11.75059 27.61770 6.26055 1.000 38.73995 674 PHE A N 1
ATOM 2076 C CA . PHE A 1 284 ? 12.01307 28.77955 7.10380 1.000 40.87611 674 PHE A CA 1
ATOM 2077 C C . PHE A 1 284 ? 10.71146 29.45101 7.51692 1.000 42.15882 674 PHE A C 1
ATOM 2078 O O . PHE A 1 284 ? 9.69684 29.32936 6.82965 1.000 40.23961 674 PHE A O 1
ATOM 2086 N N . ASP A 1 285 ? 10.72972 30.14959 8.65920 1.000 45.93310 675 ASP A N 1
ATOM 2087 C CA . ASP A 1 285 ? 9.56276 30.95239 8.99654 1.000 47.06556 675 ASP A CA 1
ATOM 2088 C C . ASP A 1 285 ? 9.57807 32.22742 8.16419 1.000 48.60486 675 ASP A C 1
ATOM 2089 O O . ASP A 1 285 ? 10.49732 32.47137 7.38269 1.000 49.89068 675 ASP A O 1
ATOM 2094 N N . SER A 1 286 ? 8.55885 33.07078 8.35457 1.000 50.59961 676 SER A N 1
ATOM 2095 C CA . SER A 1 286 ? 8.33968 34.17766 7.42344 1.000 55.63089 676 SER A CA 1
ATOM 2096 C C . SER A 1 286 ? 9.50350 35.15470 7.41466 1.000 55.87331 676 SER A C 1
ATOM 2097 O O . SER A 1 286 ? 9.82039 35.73527 6.37134 1.000 57.22301 676 SER A O 1
ATOM 2100 N N . GLU A 1 287 ? 10.15700 35.35009 8.55199 1.000 56.45807 677 GLU A N 1
ATOM 2101 C CA . GLU A 1 287 ? 11.20120 36.35455 8.64814 1.000 59.04436 677 GLU A CA 1
ATOM 2102 C C . GLU A 1 287 ? 12.59787 35.74309 8.57902 1.000 60.04892 677 GLU A C 1
ATOM 2103 O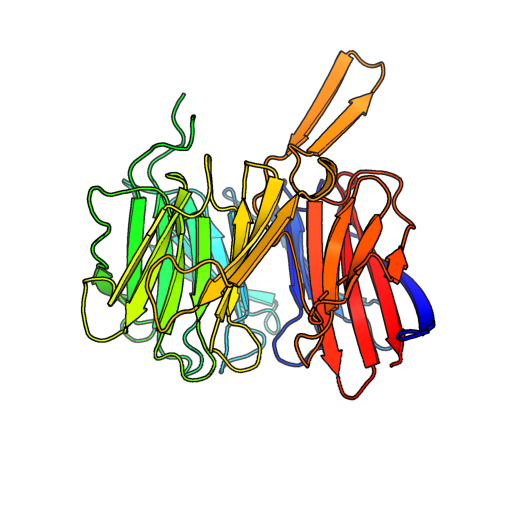 O . GLU A 1 287 ? 13.58818 36.43269 8.85018 1.000 59.15189 677 GLU A O 1
ATOM 2109 N N . GLY A 1 288 ? 12.69790 34.47060 8.19772 1.000 56.47139 678 GLY A N 1
ATOM 2110 C CA . GLY A 1 288 ? 13.98917 33.84613 7.96241 1.000 50.36089 678 GLY A CA 1
ATOM 2111 C C . GLY A 1 288 ? 14.90625 33.77090 9.16387 1.000 51.61893 678 GLY A C 1
ATOM 2112 O O . GLY A 1 288 ? 16.12639 33.71774 8.99016 1.000 52.74880 678 GLY A O 1
ATOM 2113 N N . ASN A 1 289 ? 14.35268 33.74852 10.38335 1.000 48.89691 679 ASN A N 1
ATOM 2114 C CA . ASN A 1 289 ? 15.14836 33.67580 11.60328 1.000 52.16907 679 ASN A CA 1
ATOM 2115 C C . ASN A 1 289 ? 15.33187 32.25071 12.11117 1.000 50.29908 679 ASN A C 1
ATOM 2116 O O . ASN A 1 289 ? 16.21831 32.01248 12.94499 1.000 49.60612 679 ASN A O 1
ATOM 2121 N N . TYR A 1 290 ? 14.50383 31.31317 11.63906 1.000 46.58611 680 TYR A N 1
ATOM 2122 C CA . TYR A 1 290 ? 14.41324 29.95355 12.15540 1.000 46.79766 680 TYR A CA 1
ATOM 2123 C C . TYR A 1 290 ? 14.27385 28.97201 10.99663 1.000 40.92085 680 TYR A C 1
ATOM 2124 O O . TYR A 1 290 ? 13.64107 29.27987 9.98903 1.000 39.93696 680 TYR A O 1
ATOM 2133 N N . MET A 1 291 ? 14.83897 27.77738 11.17268 1.000 40.03720 681 MET A N 1
ATOM 2134 C CA . MET A 1 291 ? 14.90352 26.75190 10.12780 1.000 43.06355 681 MET A CA 1
ATOM 2135 C C . MET A 1 291 ? 14.40905 25.40767 10.62638 1.000 37.99746 681 MET A C 1
ATOM 2136 O O . MET A 1 291 ? 14.89408 24.89585 11.63584 1.000 40.57193 681 MET A O 1
ATOM 2141 N N . LEU A 1 292 ? 13.46470 24.83901 9.89063 1.000 37.47972 682 LEU A N 1
ATOM 2142 C CA . LEU A 1 292 ? 12.95354 23.49882 10.10446 1.000 37.53825 682 LEU A CA 1
ATOM 2143 C C . LEU A 1 292 ? 13.74986 22.52591 9.25286 1.000 38.49073 682 LEU A C 1
ATOM 2144 O O . LEU A 1 292 ? 14.02209 22.80155 8.07361 1.000 35.58354 682 LEU A O 1
ATOM 2149 N N . THR A 1 293 ? 14.09717 21.38555 9.85415 1.000 34.09653 683 THR A N 1
ATOM 2150 C CA . THR A 1 293 ? 14.88071 20.32466 9.23858 1.000 35.46374 683 THR A CA 1
ATOM 2151 C C . THR A 1 293 ? 14.24310 18.97022 9.56019 1.000 33.81004 683 THR A C 1
ATOM 2152 O O . THR A 1 293 ? 13.35708 18.86166 10.41149 1.000 34.59955 683 THR A O 1
ATOM 2156 N N . CYS A 1 294 ? 14.72927 17.92730 8.87412 1.000 35.81077 684 CYS A N 1
ATOM 2157 C CA . CYS A 1 294 ? 14.28592 16.55061 9.07499 1.000 35.48247 684 CYS A CA 1
ATOM 2158 C C . CYS A 1 294 ? 15.04652 15.89333 10.23417 1.000 35.62139 684 CYS A C 1
ATOM 2159 O O . CYS A 1 294 ? 16.19986 16.22481 10.50986 1.000 34.73920 684 CYS A O 1
ATOM 2162 N N . SER A 1 295 ? 14.40762 14.91449 10.87419 1.000 38.85350 685 SER A N 1
ATOM 2163 C CA . SER A 1 295 ? 15.12409 13.92560 11.68315 1.000 36.62486 685 SER A CA 1
ATOM 2164 C C . SER A 1 295 ? 14.25443 12.68335 11.74936 1.000 38.87091 685 SER A C 1
ATOM 2165 O O . SER A 1 295 ? 13.09974 12.68973 11.31143 1.000 39.66530 685 SER A O 1
ATOM 2168 N N . ALA A 1 296 ? 14.82366 11.62138 12.33318 1.000 42.34495 686 ALA A N 1
ATOM 2169 C CA . ALA A 1 296 ? 14.19628 10.30315 12.35238 1.000 41.61578 686 ALA A CA 1
ATOM 2170 C C . ALA A 1 296 ? 12.86514 10.29578 13.07677 1.000 41.70887 686 ALA A C 1
ATOM 2171 O O . ALA A 1 296 ? 12.02007 9.43861 12.78681 1.000 44.83148 686 ALA A O 1
ATOM 2173 N N . THR A 1 297 ? 12.63107 11.24024 13.99081 1.000 41.44651 687 THR A N 1
ATOM 2174 C CA . THR A 1 297 ? 11.40228 11.23304 14.77177 1.000 45.37399 687 THR A CA 1
ATOM 2175 C C . THR A 1 297 ? 10.57520 12.50541 14.64708 1.000 46.37815 687 THR A C 1
ATOM 2176 O O . THR A 1 297 ? 9.54148 12.61399 15.31232 1.000 44.56066 687 THR A O 1
ATOM 2180 N N . GLY A 1 298 ? 10.96363 13.44694 13.80467 1.000 42.71409 688 GLY A N 1
ATOM 2181 C CA . GLY A 1 298 ? 10.12241 14.60139 13.55680 1.000 38.17333 688 GLY A CA 1
ATOM 2182 C C . GLY A 1 298 ? 10.95737 15.79974 13.15122 1.000 36.96881 688 GLY A C 1
ATOM 2183 O O . GLY A 1 298 ? 12.18126 15.73612 13.05977 1.000 42.48826 688 GLY A O 1
ATOM 2184 N N . GLY A 1 299 ? 10.25778 16.89913 12.89260 1.000 37.86734 689 GLY A N 1
ATOM 2185 C CA . GLY A 1 299 ? 10.93689 18.12518 12.52780 1.000 38.44041 689 GLY A CA 1
ATOM 2186 C C . GLY A 1 299 ? 11.76326 18.68373 13.67024 1.000 44.33890 689 GLY A C 1
ATOM 2187 O O . GLY A 1 299 ? 11.38962 18.59250 14.84101 1.000 42.68949 689 GLY A O 1
ATOM 2188 N N . VAL A 1 300 ? 12.90777 19.27501 13.31850 1.000 41.82740 690 VAL A N 1
ATOM 2189 C CA . VAL A 1 300 ? 13.78496 19.92747 14.28942 1.000 39.58679 690 VAL A CA 1
ATOM 2190 C C . VAL A 1 300 ? 14.02514 21.36160 13.83072 1.000 46.34521 690 VAL A C 1
ATOM 2191 O O . VAL A 1 300 ? 14.43740 21.59296 12.68742 1.000 41.43366 690 VAL A O 1
ATOM 2195 N N . ILE A 1 301 ? 13.80172 22.32001 14.72534 1.000 39.74088 691 ILE A N 1
ATOM 2196 C CA . ILE A 1 301 ? 13.86043 23.73924 14.40920 1.000 41.19893 691 ILE A CA 1
ATOM 2197 C C . ILE A 1 301 ? 15.07201 24.34797 15.10408 1.000 47.42081 691 ILE A C 1
ATOM 2198 O O . ILE A 1 301 ? 15.29894 24.11352 16.30721 1.000 43.68020 691 ILE A O 1
ATOM 2203 N N . TYR A 1 302 ? 15.83455 25.13735 14.33859 1.000 45.59180 692 TYR A N 1
ATOM 2204 C CA . TYR A 1 302 ? 17.00929 25.86345 14.79889 1.000 47.66626 692 TYR A CA 1
ATOM 2205 C C . TYR A 1 302 ? 16.80431 27.36065 14.62501 1.000 47.97120 692 TYR A C 1
ATOM 2206 O O . TYR A 1 302 ? 16.04103 27.80245 13.76278 1.000 43.25535 692 TYR A O 1
ATOM 2215 N N . LYS A 1 303 ? 17.50445 28.14257 15.44377 1.000 49.42085 693 LYS A N 1
ATOM 2216 C CA . LYS A 1 303 ? 17.53747 29.58827 15.28803 1.000 50.87656 693 LYS A CA 1
ATOM 2217 C C . LYS A 1 303 ? 18.77072 29.96666 14.46908 1.000 52.33442 693 LYS A C 1
ATOM 2218 O O . LYS A 1 303 ? 19.86031 29.43484 14.69459 1.000 51.69556 693 LYS A O 1
ATOM 2224 N N . LEU A 1 304 ? 18.58463 30.87045 13.50377 1.000 56.26497 694 LEU A N 1
ATOM 2225 C CA . LEU A 1 304 ? 19.62341 31.24715 12.54679 1.000 60.46697 694 LEU A CA 1
ATOM 2226 C C . LEU A 1 304 ? 20.43278 32.47679 12.95772 1.000 68.02708 694 LEU A C 1
ATOM 2227 O O . LEU A 1 304 ? 21.30269 32.90642 12.19198 1.000 68.56450 694 LEU A O 1
ATOM 2232 N N . GLY A 1 305 ? 20.17014 33.06053 14.12224 1.000 68.03153 695 GLY A N 1
ATOM 2233 C CA . GLY A 1 305 ? 20.90040 34.24490 14.52926 1.000 81.69101 695 GLY A CA 1
ATOM 2234 C C . GLY A 1 305 ? 22.37602 33.97041 14.76274 1.000 89.83880 695 GLY A C 1
ATOM 2235 O O . GLY A 1 305 ? 22.80662 32.83404 14.97145 1.000 88.87905 695 GLY A O 1
ATOM 2236 N N . GLY A 1 306 ? 23.16239 35.04596 14.72266 1.000 92.69279 696 GLY A N 1
ATOM 2237 C CA . GLY A 1 306 ? 24.61175 34.97358 14.84558 1.000 92.90210 696 GLY A CA 1
ATOM 2238 C C . GLY A 1 306 ? 25.17518 34.16082 16.00061 1.000 96.23300 696 GLY A C 1
ATOM 2239 O O . GLY A 1 306 ? 24.68769 34.22501 17.12882 1.000 98.72125 696 GLY A O 1
ATOM 2240 N N . GLU A 1 312 ? 22.06158 25.72197 17.40382 1.000 74.25865 702 GLU A N 1
ATOM 2241 C CA . GLU A 1 312 ? 21.09758 26.32301 18.32332 1.000 69.26350 702 GLU A CA 1
ATOM 2242 C C . GLU A 1 312 ? 19.72363 25.68555 18.11549 1.000 65.35941 702 GLU A C 1
ATOM 2243 O O . GLU A 1 312 ? 18.80088 26.33290 17.59839 1.000 62.81421 702 GLU A O 1
ATOM 2249 N N . SER A 1 313 ? 19.59512 24.40591 18.49850 1.000 62.26616 703 SER A N 1
ATOM 2250 C CA . SER A 1 313 ? 18.31024 23.70848 18.38604 1.000 61.86489 703 SER A CA 1
ATOM 2251 C C . SER A 1 313 ? 17.33469 24.29697 19.38604 1.000 61.30726 703 SER A C 1
ATOM 2252 O O . SER A 1 313 ? 17.55139 24.18880 20.59607 1.000 66.93994 703 SER A O 1
ATOM 2255 N N . CYS A 1 314 ? 16.24511 24.90252 18.90665 1.000 54.72329 704 CYS A N 1
ATOM 2256 C CA . CYS A 1 314 ? 15.30972 25.47627 19.85621 1.000 61.74590 704 CYS A CA 1
ATOM 2257 C C . CYS A 1 314 ? 13.97432 24.75234 19.94376 1.000 60.85598 704 CYS A C 1
ATOM 2258 O O . CYS A 1 314 ? 13.25422 24.96838 20.92384 1.000 55.66248 704 CYS A O 1
ATOM 2261 N N . LEU A 1 315 ? 13.62140 23.88944 18.98571 1.000 54.39489 705 LEU A N 1
ATOM 2262 C CA . LEU A 1 315 ? 12.36631 23.16936 19.18961 1.000 49.54150 705 LEU A CA 1
ATOM 2263 C C . LEU A 1 315 ? 12.37236 21.85910 18.41635 1.000 55.71280 705 LEU A C 1
ATOM 2264 O O . LEU A 1 315 ? 12.75245 21.83200 17.25203 1.000 51.18253 705 LEU A O 1
ATOM 2269 N N . SER A 1 316 ? 11.92005 20.77920 19.04841 1.000 52.42869 706 SER A N 1
ATOM 2270 C CA . SER A 1 316 ? 11.75475 19.50446 18.36040 1.000 51.53064 706 SER A CA 1
ATOM 2271 C C . SER A 1 316 ? 10.27341 19.18669 18.29506 1.000 51.23618 706 SER A C 1
ATOM 2272 O O . SER A 1 316 ? 9.59663 19.15749 19.32392 1.000 49.83579 706 SER A O 1
ATOM 2275 N N . LEU A 1 317 ? 9.76437 18.97666 17.07930 1.000 46.05986 707 LEU A N 1
ATOM 2276 C CA . LEU A 1 317 ? 8.33237 18.78207 16.90254 1.000 43.31346 707 LEU A CA 1
ATOM 2277 C C . LEU A 1 317 ? 7.87005 17.34494 17.13922 1.000 42.46007 707 LEU A C 1
ATOM 2278 O O . LEU A 1 317 ? 6.68845 17.14406 17.42053 1.000 45.03436 707 LEU A O 1
ATOM 2283 N N . GLY A 1 318 ? 8.74608 16.35336 17.00022 1.000 46.65545 708 GLY A N 1
ATOM 2284 C CA . GLY A 1 318 ? 8.39250 14.96073 17.20940 1.000 45.69665 708 GLY A CA 1
ATOM 2285 C C . GLY A 1 318 ? 7.19414 14.46672 16.43151 1.000 48.53664 708 GLY A C 1
ATOM 2286 O O . GLY A 1 318 ? 6.77988 15.06578 15.42501 1.000 49.32370 708 GLY A O 1
ATOM 2287 N N . GLY A 1 319 ? 6.63537 13.34665 16.88667 1.000 41.33709 709 GLY A N 1
ATOM 2288 C CA . GLY A 1 319 ? 5.40058 12.81922 16.34225 1.000 48.27494 709 GLY A CA 1
ATOM 2289 C C . GLY A 1 319 ? 5.50900 11.75062 15.27504 1.000 46.31408 709 GLY A C 1
ATOM 2290 O O . GLY A 1 319 ? 4.48793 11.14395 14.92956 1.000 49.84447 709 GLY A O 1
ATOM 2291 N N . HIS A 1 320 ? 6.69116 11.47264 14.77363 1.000 40.79981 710 HIS A N 1
ATOM 2292 C CA . HIS A 1 320 ? 6.84266 10.55851 13.65916 1.000 48.40174 710 HIS A CA 1
ATOM 2293 C C . HIS A 1 320 ? 7.40771 9.22296 14.11014 1.000 46.15086 710 HIS A C 1
ATOM 2294 O O . HIS A 1 320 ? 8.38550 9.17319 14.84489 1.000 47.75822 710 HIS A O 1
ATOM 2301 N N . ARG A 1 321 ? 6.80205 8.14597 13.63490 1.000 51.63710 711 ARG A N 1
ATOM 2302 C CA . ARG A 1 321 ? 7.34920 6.81407 13.88414 1.000 50.49362 711 ARG A CA 1
ATOM 2303 C C . ARG A 1 321 ? 8.25334 6.32185 12.78151 1.000 54.17179 711 ARG A C 1
ATOM 2304 O O . ARG A 1 321 ? 8.63615 5.16646 12.81556 1.000 54.07874 711 ARG A O 1
ATOM 2312 N N . ALA A 1 322 ? 8.47198 7.11306 11.75503 1.000 48.57162 712 ALA A N 1
ATOM 2313 C CA . ALA A 1 322 ? 9.28773 6.76547 10.60927 1.000 44.70952 712 ALA A CA 1
ATOM 2314 C C . ALA A 1 322 ? 10.04751 8.01754 10.20371 1.000 40.79090 712 ALA A C 1
ATOM 2315 O O . ALA A 1 322 ? 9.55974 9.12080 10.44917 1.000 43.23329 712 ALA A O 1
ATOM 2317 N N . PRO A 1 323 ? 11.22991 7.89475 9.59833 1.000 43.11693 713 PRO A N 1
ATOM 2318 C CA . PRO A 1 323 ? 12.04098 9.09655 9.36699 1.000 43.00050 713 PRO A CA 1
ATOM 2319 C C . PRO A 1 323 ? 11.33602 10.11180 8.47853 1.000 38.99437 713 PRO A C 1
ATOM 2320 O O . PRO A 1 323 ? 10.62896 9.76569 7.52256 1.000 41.82610 713 PRO A O 1
ATOM 2324 N N . VAL A 1 324 ? 11.51515 11.37460 8.85237 1.000 38.11627 714 VAL A N 1
ATOM 2325 C CA . VAL A 1 324 ? 11.03714 12.53080 8.10004 1.000 38.97770 714 VAL A CA 1
ATOM 2326 C C . VAL A 1 324 ? 12.01478 12.78638 6.95980 1.000 36.16996 714 VAL A C 1
ATOM 2327 O O . VAL A 1 324 ? 13.22924 12.80141 7.17171 1.000 35.07019 714 VAL A O 1
ATOM 2331 N N . VAL A 1 325 ? 11.49341 12.96042 5.74668 1.000 35.16379 715 VAL A N 1
ATOM 2332 C CA . VAL A 1 325 ? 12.32738 13.08707 4.55197 1.000 34.16962 715 VAL A CA 1
ATOM 2333 C C . VAL A 1 325 ? 12.11868 14.41013 3.83377 1.000 34.21900 715 VAL A C 1
ATOM 2334 O O . VAL A 1 325 ? 12.94358 14.76862 2.97664 1.000 33.44491 715 VAL A O 1
ATOM 2338 N N . THR A 1 326 ? 11.05310 15.14158 4.13338 1.000 31.72819 716 THR A N 1
ATOM 2339 C CA . THR A 1 326 ? 10.88360 16.47069 3.54973 1.000 34.48984 716 THR A CA 1
ATOM 2340 C C . THR A 1 326 ? 9.97606 17.28132 4.46792 1.000 35.86298 716 THR A C 1
ATOM 2341 O O . THR A 1 326 ? 9.20562 16.73102 5.26991 1.000 36.46373 716 THR A O 1
ATOM 2345 N N . VAL A 1 327 ? 10.11987 18.60730 4.37864 1.000 31.64156 717 VAL A N 1
ATOM 2346 C CA . VAL A 1 327 ? 9.45921 19.54270 5.28413 1.000 32.55738 717 VAL A CA 1
ATOM 2347 C C . VAL A 1 327 ? 8.96042 20.74686 4.50176 1.000 36.08294 717 VAL A C 1
ATOM 2348 O O . VAL A 1 327 ? 9.40881 21.02558 3.38758 1.000 31.39988 717 VAL A O 1
ATOM 2352 N N . ASP A 1 328 ? 8.01801 21.46969 5.10600 1.000 34.64818 718 ASP A N 1
ATOM 2353 C CA . ASP A 1 328 ? 7.70333 22.80856 4.60782 1.000 31.83996 718 ASP A CA 1
ATOM 2354 C C . ASP A 1 328 ? 7.26726 23.66400 5.78863 1.000 38.44165 718 ASP A C 1
ATOM 2355 O O . ASP A 1 328 ? 6.92307 23.14917 6.85146 1.000 35.71005 718 ASP A O 1
ATOM 2360 N N . TRP A 1 329 ? 7.24094 24.97778 5.57801 1.000 36.89013 719 TRP A N 1
ATOM 2361 C CA . TRP A 1 329 ? 6.83120 25.90566 6.63214 1.000 38.58357 719 TRP A CA 1
ATOM 2362 C C . TRP A 1 329 ? 6.14819 27.09382 5.97437 1.000 40.50099 719 TRP A C 1
ATOM 2363 O O . TRP A 1 329 ? 6.76771 27.78306 5.15743 1.000 43.30983 719 TRP A O 1
ATOM 2374 N N . SER A 1 330 ? 4.88502 27.32246 6.30245 1.000 43.43436 720 SER A N 1
ATOM 2375 C CA . SER A 1 330 ? 4.16854 28.48408 5.78935 1.000 48.38009 720 SER A CA 1
ATOM 2376 C C . SER A 1 330 ? 3.76453 29.37177 6.95219 1.000 49.20399 720 SER A C 1
ATOM 2377 O O . SER A 1 330 ? 3.46509 28.88741 8.04669 1.000 51.33781 720 SER A O 1
ATOM 2380 N N . THR A 1 331 ? 3.77077 30.67530 6.72034 1.000 45.94063 721 THR A N 1
ATOM 2381 C CA . THR A 1 331 ? 3.38956 31.62841 7.75287 1.000 56.44610 721 THR A CA 1
ATOM 2382 C C . THR A 1 331 ? 2.24348 32.49542 7.26079 1.000 55.18894 721 THR A C 1
ATOM 2383 O O . THR A 1 331 ? 2.31958 33.07397 6.17162 1.000 57.34391 721 THR A O 1
ATOM 2387 N N . ALA A 1 332 ? 1.18744 32.57811 8.06454 1.000 58.57620 722 ALA A N 1
ATOM 2388 C CA . ALA A 1 332 ? 0.12881 33.56698 7.91167 1.000 61.02871 722 ALA A CA 1
ATOM 2389 C C . ALA A 1 332 ? 0.05904 34.31820 9.23819 1.000 65.69483 722 ALA A C 1
ATOM 2390 O O . ALA A 1 332 ? -0.44030 33.78268 10.23342 1.000 70.70122 722 ALA A O 1
ATOM 2392 N N . MET A 1 333 ? 0.62667 35.52093 9.26582 1.000 63.84149 723 MET A N 1
ATOM 2393 C CA . MET A 1 333 ? 0.38579 36.51407 10.31522 1.000 71.58184 723 MET A CA 1
ATOM 2394 C C . MET A 1 333 ? 0.55336 35.90829 11.71318 1.000 73.37251 723 MET A C 1
ATOM 2395 O O . MET A 1 333 ? -0.41172 35.72879 12.46441 1.000 79.11121 723 MET A O 1
ATOM 2400 N N . ASP A 1 334 ? 1.80152 35.52948 12.00564 1.000 72.29811 724 ASP A N 1
ATOM 2401 C CA . ASP A 1 334 ? 2.23694 35.04393 13.31935 1.000 74.64457 724 ASP A CA 1
ATOM 2402 C C . ASP A 1 334 ? 1.73901 33.63116 13.61955 1.000 69.36582 724 ASP A C 1
ATOM 2403 O O . ASP A 1 334 ? 2.14808 33.01927 14.61187 1.000 68.16472 724 ASP A O 1
ATOM 2408 N N . CYS A 1 335 ? 0.86959 33.10172 12.76868 1.000 69.69336 725 CYS A N 1
ATOM 2409 C CA . CYS A 1 335 ? 0.49413 31.69512 12.79840 1.000 63.02540 725 CYS A CA 1
ATOM 2410 C C . CYS A 1 335 ? 1.30044 30.96124 11.73530 1.000 61.23942 725 CYS A C 1
ATOM 2411 O O . CYS A 1 335 ? 1.06789 31.14308 10.53799 1.000 60.03865 725 CYS A O 1
ATOM 2414 N N . GLY A 1 336 ? 2.24296 30.13649 12.16132 1.000 57.62581 726 GLY A N 1
ATOM 2415 C CA . GLY A 1 336 ? 2.97722 29.28833 11.24915 1.000 57.04917 726 GLY A CA 1
ATOM 2416 C C . GLY A 1 336 ? 2.42316 27.87638 11.26757 1.000 55.72473 726 GLY A C 1
ATOM 2417 O O . GLY A 1 336 ? 1.90769 27.40933 12.27559 1.000 54.16007 726 GLY A O 1
ATOM 2418 N N . THR A 1 337 ? 2.52021 27.19717 10.13447 1.000 50.30811 727 THR A N 1
ATOM 2419 C CA . THR A 1 337 ? 2.25619 25.77020 10.10992 1.000 49.52123 727 THR A CA 1
ATOM 2420 C C . THR A 1 337 ? 3.43795 25.04541 9.48260 1.000 45.88733 727 THR A C 1
ATOM 2421 O O . THR A 1 337 ? 3.96781 25.45276 8.43723 1.000 45.26370 727 THR A O 1
ATOM 2425 N N . CYS A 1 338 ? 3.86977 24.00277 10.17151 1.000 43.40243 728 CYS A N 1
ATOM 2426 C CA . CYS A 1 338 ? 5.04461 23.22771 9.82560 1.000 43.54674 728 CYS A CA 1
ATOM 2427 C C . CYS A 1 338 ? 4.53395 21.88610 9.33740 1.000 41.19590 728 CYS A C 1
ATOM 2428 O O . CYS A 1 338 ? 3.77261 21.21928 10.04645 1.000 43.69276 728 CYS A O 1
ATOM 2431 N N . LEU A 1 339 ? 4.92449 21.50796 8.13031 1.000 40.56126 729 LEU A N 1
ATOM 2432 C CA . LEU A 1 339 ? 4.61918 20.19684 7.57947 1.000 39.83140 729 LEU A CA 1
ATOM 2433 C C . LEU A 1 339 ? 5.86112 19.32955 7.72262 1.000 36.86180 729 LEU A C 1
ATOM 2434 O O . LEU A 1 339 ? 6.96273 19.76104 7.35361 1.000 32.89288 729 LEU A O 1
ATOM 2439 N N . THR A 1 340 ? 5.69416 18.12265 8.25608 1.000 33.76320 730 THR A N 1
ATOM 2440 C CA . THR A 1 340 ? 6.79107 17.16244 8.32998 1.000 36.86704 730 THR A CA 1
ATOM 2441 C C . THR A 1 340 ? 6.28112 15.86215 7.71895 1.000 39.48778 730 THR A C 1
ATOM 2442 O O . THR A 1 340 ? 5.18141 15.41372 8.06974 1.000 38.84302 730 THR A O 1
ATOM 2446 N N . ALA A 1 341 ? 7.04011 15.27441 6.77974 1.000 36.96839 731 ALA A N 1
ATOM 2447 C CA . ALA A 1 341 ? 6.51528 14.15486 5.99534 1.000 36.80968 731 ALA A CA 1
ATOM 2448 C C . ALA A 1 341 ? 7.48530 12.98889 6.04300 1.000 40.48802 731 ALA A C 1
ATOM 2449 O O . ALA A 1 341 ? 8.68761 13.18051 5.84857 1.000 36.58857 731 ALA A O 1
ATOM 2451 N N . SER A 1 342 ? 6.96846 11.77431 6.25543 1.000 35.76194 732 SER A N 1
ATOM 2452 C CA . SER A 1 342 ? 7.82565 10.65551 6.62737 1.000 38.90246 732 SER A CA 1
ATOM 2453 C C . SER A 1 342 ? 7.59364 9.43464 5.73451 1.000 39.34917 732 SER A C 1
ATOM 2454 O O . SER A 1 342 ? 6.65309 9.37888 4.93777 1.000 43.15664 732 SER A O 1
ATOM 2457 N N . MET A 1 343 ? 8.50016 8.45314 5.85505 1.000 40.35584 733 MET A N 1
ATOM 2458 C CA . MET A 1 343 ? 8.53819 7.32333 4.92636 1.000 42.43584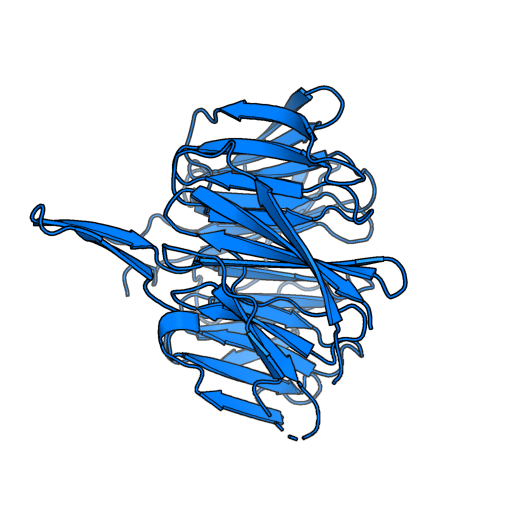 733 MET A CA 1
ATOM 2459 C C . MET A 1 343 ? 7.37650 6.35399 5.06829 1.000 42.28939 733 MET A C 1
ATOM 2460 O O . MET A 1 343 ? 7.18098 5.53206 4.17098 1.000 42.76666 733 MET A O 1
ATOM 2465 N N . ASP A 1 344 ? 6.59234 6.44629 6.12344 1.000 41.40350 734 ASP A N 1
ATOM 2466 C CA . ASP A 1 344 ? 5.34725 5.70181 6.23207 1.000 45.49615 734 ASP A CA 1
ATOM 2467 C C . ASP A 1 344 ? 4.17782 6.40796 5.56270 1.000 48.04325 734 ASP A C 1
ATOM 2468 O O . ASP A 1 344 ? 3.04526 5.90609 5.62823 1.000 49.87936 734 ASP A O 1
ATOM 2473 N N . GLY A 1 345 ? 4.41378 7.56072 4.92517 1.000 42.08374 735 GLY A N 1
ATOM 2474 C CA . GLY A 1 345 ? 3.35835 8.28032 4.24176 1.000 38.86055 735 GLY A CA 1
ATOM 2475 C C . GLY A 1 345 ? 2.63480 9.29691 5.08762 1.000 43.61422 735 GLY A C 1
ATOM 2476 O O . GLY A 1 345 ? 1.80918 10.05438 4.55313 1.000 44.79107 735 GLY A O 1
ATOM 2477 N N . LYS A 1 346 ? 2.93161 9.36076 6.38193 1.000 44.03188 736 LYS A N 1
ATOM 2478 C CA . LYS A 1 346 ? 2.23570 10.26498 7.28426 1.000 42.26427 736 LYS A CA 1
ATOM 2479 C C . LYS A 1 346 ? 2.79258 11.67912 7.17461 1.000 40.29558 736 LYS A C 1
ATOM 2480 O O . LYS A 1 346 ? 4.00340 11.87174 7.04597 1.000 40.38960 736 LYS A O 1
ATOM 2486 N N . ILE A 1 347 ? 1.89954 12.66382 7.20056 1.000 40.00452 737 ILE A N 1
ATOM 2487 C CA . ILE A 1 347 ? 2.27933 14.07028 7.24001 1.000 38.28326 737 ILE A CA 1
ATOM 2488 C C . ILE A 1 347 ? 1.71927 14.66237 8.52828 1.000 41.22062 737 ILE A C 1
ATOM 2489 O O . ILE A 1 347 ? 0.49875 14.67130 8.73838 1.000 45.45348 737 ILE A O 1
ATOM 2494 N N . LYS A 1 348 ? 2.59978 15.15795 9.38176 1.000 40.60452 738 LYS A N 1
ATOM 2495 C CA . LYS A 1 348 ? 2.17615 15.91076 10.54603 1.000 42.34401 738 LYS A CA 1
ATOM 2496 C C . LYS A 1 348 ? 2.13907 17.39537 10.21773 1.000 44.99906 738 LYS A C 1
ATOM 2497 O O . LYS A 1 348 ? 3.02040 17.92231 9.52657 1.000 40.74548 738 LYS A O 1
ATOM 2503 N N . LEU A 1 349 ? 1.10674 18.05854 10.71685 1.000 44.09894 739 LEU A N 1
ATOM 2504 C CA . LEU A 1 349 ? 0.98686 19.50715 10.68537 1.000 45.52326 739 LEU A CA 1
ATOM 2505 C C . LEU A 1 349 ? 1.09306 20.00174 12.10421 1.000 48.65976 739 LEU A C 1
ATOM 2506 O O . LEU A 1 349 ? 0.25587 19.65169 12.94204 1.000 51.50873 739 LEU A O 1
ATOM 2511 N N . THR A 1 350 ? 2.05905 20.85844 12.36142 1.000 45.61071 740 THR A N 1
ATOM 2512 C CA . THR A 1 350 ? 2.17919 21.47453 13.66688 1.000 50.31879 740 THR A CA 1
ATOM 2513 C C . THR A 1 350 ? 1.92570 22.96062 13.51162 1.000 54.91242 740 THR A C 1
ATOM 2514 O O . THR A 1 350 ? 2.46158 23.59873 12.60045 1.000 51.79049 740 THR A O 1
ATOM 2518 N N . THR A 1 351 ? 1.05651 23.49092 14.35558 1.000 55.64265 741 THR A N 1
ATOM 2519 C CA . THR A 1 351 ? 0.72390 24.90024 14.32940 1.000 51.73034 741 THR A CA 1
ATOM 2520 C C . THR A 1 351 ? 1.57257 25.57704 15.38541 1.000 54.96727 741 THR A C 1
ATOM 2521 O O . THR A 1 351 ? 1.66086 25.09848 16.51775 1.000 57.27417 741 THR A O 1
ATOM 2525 N N . LEU A 1 352 ? 2.21731 26.66072 15.00390 1.000 55.19965 742 LEU A N 1
ATOM 2526 C CA . LEU A 1 352 ? 3.14737 27.36311 15.86124 1.000 55.33904 742 LEU A CA 1
ATOM 2527 C C . LEU A 1 352 ? 2.67090 28.79397 15.97535 1.000 59.39439 742 LEU A C 1
ATOM 2528 O O . LEU A 1 352 ? 2.28808 29.41053 14.97509 1.000 60.83234 742 LEU A O 1
ATOM 2533 N N . LEU A 1 353 ? 2.68655 29.33007 17.18242 1.000 60.97670 743 LEU A N 1
ATOM 2534 C CA . LEU A 1 353 ? 2.42273 30.74622 17.34201 1.000 62.25675 743 LEU A CA 1
ATOM 2535 C C . LEU A 1 353 ? 3.66155 31.40486 17.92423 1.000 63.84198 743 LEU A C 1
ATOM 2536 O O . LEU A 1 353 ? 4.28429 30.87074 18.85086 1.000 66.00150 743 LEU A O 1
ATOM 2541 N N . ALA A 1 354 ? 4.05219 32.51343 17.29974 1.000 64.85710 744 ALA A N 1
ATOM 2542 C CA . ALA A 1 354 ? 5.20292 33.32111 17.68024 1.000 71.01849 744 ALA A CA 1
ATOM 2543 C C . ALA A 1 354 ? 4.94798 34.10749 18.97083 1.000 71.98981 744 ALA A C 1
ATOM 2544 O O . ALA A 1 354 ? 5.67153 33.96472 19.96338 1.000 73.52459 744 ALA A O 1
#

B-factor: mean 48.93, std 12.55, range [28.06, 98.72]

Solvent-accessible surface area: 14529 Å² total; per-residue (Å²): 190,27,26,98,89,100,35,60,105,69,8,29,83,1,159,22,7,0,21,13,0,64,17,7,86,42,18,155,23,0,0,0,0,2,67,90,8,30,3,31,0,0,10,26,112,125,120,56,105,53,78,3,49,26,120,13,173,26,79,5,30,5,10,32,13,9,38,151,122,43,61,7,0,6,2,0,0,16,73,0,17,0,18,11,6,32,3,107,61,126,122,49,87,50,90,11,99,15,20,114,125,20,23,41,0,5,10,12,5,10,5,37,92,23,44,14,0,0,0,0,0,0,13,81,49,106,159,80,121,18,80,8,71,1,60,0,0,12,12,22,20,128,99,77,140,71,113,29,80,8,43,13,59,120,117,82,14,0,0,11,14,21,14,30,12,127,113,10,80,43,0,0,0,0,0,1,38,0,15,0,0,6,0,35,33,130,98,99,88,14,79,26,48,19,151,7,1,167,30,24,0,24,2,2,43,14,8,136,89,37,62,12,0,14,0,0,0,86,47,12,53,17,1,37,4,30,22,126,122,70,31,83,96,74,54,80,113,79,15,70,92,50,1,7,22,82,6,71,48,77,36,235,102,82,137,137,64,87,24,91,12,46,5,46,0,0,2,26,21,64,111,15,74,28,4,0,1,2,14,46,88,1,0,24,0,21,70,44,56,134,122,70,33,44,80,17,25,47,11,228,4,18,0,5,1,0,12,18,18,50,60,185,102,53,6,13,0,0,1,0,0,4,52,0,63,0,33,9,2,34,2,77,80

GO terms:
  GO:0031901 early endosome membrane (C, IDA)
  GO:0031902 late endosome membrane (C, IDA)
  GO:0005829 cytosol (C, IDA)
  GO:0010008 endosome membrane (C, IDA)
  GO:0042176 regulation of protein catabolic process (P, IMP)
  GO:0045022 early endosome to late endosome transport (P, IMP)
  GO:0141039 phosphatidylinositol 3-kinase inhibitor activity (F, IMP)
  GO:0005515 protein binding (F, IPI)

Organism: Homo sapiens (NCBI:txid9606)

Secondary structure (DSSP, 8-state):
---EEEEEEEE----S-EEEEEE-TTSSEEEEEETTSEEEEEE-SSS-EEEEEEE-SS-EEEEEE-SSSTTEEEEEESSSEEEEEETTTTEEEEEEE--SSS-EEEEEEE-TTSSEEEEEEEPPPP--TT-S-EEEEEEETTTTEEEEE---SSS---EEEEEE-TTSSEEEEEETTSEEEEEETTSSSEEEEEE--SS-EEEEEE-TTSSEEEEEETTSEEEEEETTSTT-EEEEEE--GGGT--EEEE-TTS-EEEE---S--EEE-TTSSEEEE--TTS-EEEE----EEEE----SS-EEEEEEEEETTEEEEEEEETTS-EEEEEEE-

Foldseek 3Di:
DQKDFPDKDKDFPFQFFWQAWDAEPVRFWIWTAHQQQKIWIWGVVPHIGTQEIDRDDAAWFEWDAQAPPGQWIWIQGQQQWIWIANSNVRGTPDIAHGDRQQRGFQEWAHQNVRQWIKTKGGGPQACVSQAGFIWIFIAGVVVSGTDATADDPPGGGGWREWYADPNRQKIWTWTQCQKIFICGPPDRYGPAMDRHDNGTWHYKAAALVNQWMWTAHPQQKIWIGGPVDHPDTPDMDRHPALQQDQFWDDDPPPDIDTHGARYAAWEAEPNRQKIWGWHQFAIWMAGDPCGTDDGDGDDPGTFRYKYWYDDPQWIWIWTTGRSGMIMIIIIGD

Nearest PDB structures (foldseek):
  8kb9-assembly1_A  TM=1.003E+00  e=1.834E-68  Homo sapiens
  9dta-assembly1_A  TM=9.921E-01  e=8.745E-61  Homo sapiens
  8shj-assembly1_A  TM=9.830E-01  e=1.702E-60  Homo sapiens
  6vyc-assembly1_A  TM=9.872E-01  e=1.708E-59  Homo sapiens
  8shj-assembly2_B  TM=9.848E-01  e=2.991E-60  Homo sapiens